Protein AF-A0A5Z1F3A5-F1 (afdb_monomer_lite)

Sequence (228 aa):
MDHHKLIPLWDERYNINHQKIDTQHQRLFEPAAQVENAVFKFVKRDELKEILTELFAYMKEHFHDEEEFMQEIQYPRLYEHKQIHKNIIHEMFQLIQNIKSTNDLKEKLYSIMSKWLSRHILSHDVMIIAWVNENLKKDKNKALELNDLPPKQTLTQEENFEFIYSCPCKIDHRLSFKEHESITNEGKVMRCKKCQELLFFIRSQEKLIRDKACFQNGIKSIAFIMAE

Organism: Campylobacter coli (NCBI:txid195)

Structure (mmCIF, N/CA/C/O backbone):
data_AF-A0A5Z1F3A5-F1
#
_entry.id   AF-A0A5Z1F3A5-F1
#
loop_
_atom_site.group_PDB
_atom_site.id
_atom_site.type_symbol
_atom_site.label_atom_id
_atom_site.label_alt_id
_atom_site.label_comp_id
_atom_site.label_asym_id
_atom_site.label_entity_id
_atom_site.label_seq_id
_atom_site.pdbx_PDB_ins_code
_atom_site.Cartn_x
_atom_site.Cartn_y
_atom_site.Cartn_z
_atom_site.occupancy
_atom_site.B_iso_or_equiv
_atom_site.auth_seq_id
_atom_site.auth_comp_id
_atom_site.auth_asym_id
_atom_site.auth_atom_id
_atom_site.pdbx_PDB_model_num
ATOM 1 N N . MET A 1 1 ? -10.369 24.761 16.740 1.00 34.78 1 MET A N 1
ATOM 2 C CA . MET A 1 1 ? -9.214 23.852 16.607 1.00 34.78 1 MET A CA 1
ATOM 3 C C . MET A 1 1 ? -9.271 23.330 15.195 1.00 34.78 1 MET A C 1
ATOM 5 O O . MET A 1 1 ? -10.316 22.832 14.807 1.00 34.78 1 MET A O 1
ATOM 9 N N . ASP A 1 2 ? -8.229 23.602 14.423 1.00 36.81 2 ASP A N 1
ATOM 10 C CA . ASP A 1 2 ? -8.198 23.379 12.982 1.00 36.81 2 ASP A CA 1
ATOM 11 C C . ASP A 1 2 ? -8.352 21.884 12.663 1.00 36.81 2 ASP A C 1
ATOM 13 O O . ASP A 1 2 ? -7.620 21.046 13.197 1.00 36.81 2 ASP A O 1
ATOM 17 N N . HIS A 1 3 ? -9.375 21.552 11.879 1.00 45.09 3 HIS A N 1
ATOM 18 C CA . HIS A 1 3 ? -9.840 20.188 11.650 1.00 45.09 3 HIS A CA 1
ATOM 19 C C . HIS A 1 3 ? -8.918 19.496 10.643 1.00 45.09 3 HIS A C 1
ATOM 21 O O . HIS A 1 3 ? -9.166 19.526 9.440 1.00 45.09 3 HIS A O 1
ATOM 27 N N . HIS A 1 4 ? -7.828 18.896 11.123 1.00 54.97 4 HIS A N 1
ATOM 28 C CA . HIS A 1 4 ? -6.951 18.104 10.265 1.00 54.97 4 HIS A CA 1
ATOM 29 C C . HIS A 1 4 ? -7.676 16.840 9.817 1.00 54.97 4 HIS A C 1
ATOM 31 O O . HIS A 1 4 ? -7.842 15.900 10.592 1.00 54.97 4 HIS A O 1
ATOM 37 N N . LYS A 1 5 ? -8.108 16.856 8.557 1.00 63.06 5 LYS A N 1
ATOM 38 C CA . LYS A 1 5 ? -8.706 15.707 7.901 1.00 63.06 5 LYS A CA 1
ATOM 39 C C . LYS A 1 5 ? -7.673 14.583 7.799 1.00 63.06 5 LYS A C 1
ATOM 41 O O . LYS A 1 5 ? -6.577 14.804 7.286 1.00 63.06 5 LYS A O 1
ATOM 46 N N . LEU A 1 6 ? -8.021 13.400 8.290 1.00 63.94 6 LEU A N 1
ATOM 47 C CA . LEU A 1 6 ? -7.168 12.208 8.358 1.00 63.94 6 LEU A CA 1
ATOM 48 C C . LEU A 1 6 ? -6.661 11.782 6.981 1.00 63.94 6 LEU A C 1
ATOM 50 O O . LEU A 1 6 ? -5.513 11.359 6.846 1.00 63.94 6 LEU A O 1
ATOM 54 N N . ILE A 1 7 ? -7.532 11.896 5.978 1.00 65.81 7 ILE A N 1
ATOM 55 C CA . ILE A 1 7 ? -7.259 11.543 4.589 1.00 65.81 7 ILE A CA 1
ATOM 56 C C . ILE A 1 7 ? -7.853 12.633 3.688 1.00 65.81 7 ILE A C 1
ATOM 58 O O . ILE A 1 7 ? -8.965 13.111 3.956 1.00 65.81 7 ILE A O 1
ATOM 62 N N . PRO A 1 8 ? -7.138 13.066 2.632 1.00 69.25 8 PRO A N 1
ATOM 63 C CA . PRO A 1 8 ? -7.711 13.965 1.639 1.00 69.25 8 PRO A CA 1
ATOM 64 C C . PRO A 1 8 ? -8.991 13.375 1.030 1.00 69.25 8 PRO A C 1
ATOM 66 O O . PRO A 1 8 ? -9.238 12.172 1.075 1.00 69.25 8 PRO A O 1
ATOM 69 N N . LEU A 1 9 ? -9.829 14.237 0.451 1.00 76.94 9 LEU A N 1
ATOM 70 C CA . LEU A 1 9 ? -10.886 13.739 -0.429 1.00 76.94 9 LEU A CA 1
ATOM 71 C C . LEU A 1 9 ? -10.256 12.963 -1.586 1.00 76.94 9 LEU A C 1
ATOM 73 O O . LEU A 1 9 ? -9.138 13.276 -1.998 1.00 76.94 9 LEU A O 1
ATOM 77 N N . TRP A 1 10 ? -10.994 11.980 -2.102 1.00 81.19 10 TRP A N 1
ATOM 78 C CA . TRP A 1 10 ? -10.607 11.313 -3.335 1.00 81.19 10 TRP A CA 1
ATOM 79 C C . TRP A 1 10 ? -10.365 12.345 -4.443 1.00 81.19 10 TRP A C 1
ATOM 81 O O . TRP A 1 10 ? -11.151 13.279 -4.612 1.00 81.19 10 TRP A O 1
ATOM 91 N N . ASP A 1 11 ? -9.276 12.163 -5.181 1.00 82.38 11 ASP A N 1
ATOM 92 C CA . ASP A 1 11 ? -8.850 13.017 -6.282 1.00 82.38 11 ASP A CA 1
ATOM 93 C C . ASP A 1 11 ? -8.447 12.112 -7.450 1.00 82.38 11 ASP A C 1
ATOM 95 O O . ASP A 1 11 ? -7.780 11.096 -7.258 1.00 82.38 11 ASP A O 1
ATOM 99 N N . GLU A 1 12 ? -8.842 12.472 -8.670 1.00 83.38 12 GLU A N 1
ATOM 100 C CA . GLU A 1 12 ? -8.574 11.673 -9.873 1.00 83.38 12 GLU A CA 1
ATOM 101 C C . GLU A 1 12 ? -7.077 11.457 -10.135 1.00 83.38 12 GLU A C 1
ATOM 103 O O . GLU A 1 12 ? -6.701 10.517 -10.833 1.00 83.38 12 GLU A O 1
ATOM 108 N N . ARG A 1 13 ? -6.198 12.277 -9.545 1.00 80.31 13 ARG A N 1
ATOM 109 C CA . ARG A 1 13 ? -4.738 12.091 -9.598 1.00 80.31 13 ARG A CA 1
ATOM 110 C C . ARG A 1 13 ? -4.258 10.805 -8.920 1.00 80.31 13 ARG A C 1
ATOM 112 O O . ARG A 1 13 ? -3.098 10.444 -9.105 1.00 80.31 13 ARG A O 1
ATOM 119 N N . TYR A 1 14 ? -5.108 10.145 -8.138 1.00 80.00 14 TYR A N 1
A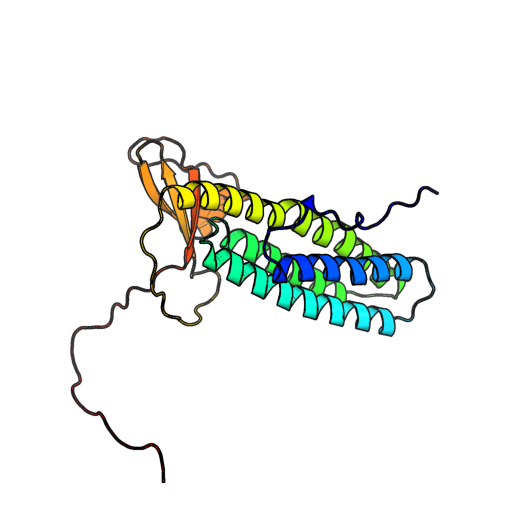TOM 120 C CA . TYR A 1 14 ? -4.816 8.862 -7.494 1.00 80.00 14 TYR A CA 1
ATOM 121 C C . TYR A 1 14 ? -5.246 7.663 -8.345 1.00 80.00 14 TYR A C 1
ATOM 123 O O . TYR A 1 14 ? -4.985 6.527 -7.958 1.00 80.00 14 TYR A O 1
ATOM 131 N N . ASN A 1 15 ? -5.886 7.901 -9.496 1.00 82.81 15 ASN A N 1
ATOM 132 C CA . ASN A 1 15 ? -6.236 6.830 -10.416 1.00 82.81 15 ASN A CA 1
ATOM 133 C C . ASN A 1 15 ? -4.969 6.186 -10.985 1.00 82.81 15 ASN A C 1
ATOM 135 O O . ASN A 1 15 ? -4.074 6.875 -11.489 1.00 82.81 15 ASN A O 1
ATOM 139 N N . ILE A 1 16 ? -4.944 4.857 -10.989 1.00 82.00 16 ILE A N 1
ATOM 140 C CA . ILE A 1 16 ? -3.928 4.065 -11.675 1.00 82.00 16 ILE A CA 1
ATOM 141 C C . ILE A 1 16 ? -4.366 3.598 -13.065 1.00 82.00 16 ILE A C 1
ATOM 143 O O . ILE A 1 16 ? -3.660 2.826 -13.714 1.00 82.00 16 ILE A O 1
ATOM 147 N N . ASN A 1 17 ? -5.497 4.125 -13.551 1.00 81.88 17 ASN A N 1
ATOM 148 C CA . ASN A 1 17 ? -6.123 3.783 -14.828 1.00 81.88 17 ASN A CA 1
ATOM 149 C C . ASN A 1 17 ? -6.488 2.295 -14.922 1.00 81.88 17 ASN A C 1
ATOM 151 O O . ASN A 1 17 ? -6.470 1.706 -16.004 1.00 81.88 17 ASN A O 1
ATOM 155 N N . HIS A 1 18 ? -6.853 1.705 -13.786 1.00 83.69 18 HIS A N 1
ATOM 156 C CA . HIS A 1 18 ? -7.375 0.352 -13.702 1.00 83.69 18 HIS A CA 1
ATOM 157 C C . HIS A 1 18 ? -8.683 0.394 -12.914 1.00 83.69 18 HIS A C 1
ATOM 159 O O . HIS A 1 18 ? -8.681 0.448 -11.686 1.00 83.69 18 HIS A O 1
ATOM 165 N N . GLN A 1 19 ? -9.815 0.364 -13.627 1.00 88.00 19 GLN A N 1
ATOM 166 C CA . GLN A 1 19 ? -11.143 0.667 -13.076 1.00 88.00 19 GLN A CA 1
ATOM 167 C C . GLN A 1 19 ? -11.465 -0.101 -11.784 1.00 88.00 19 GLN A C 1
ATOM 169 O O . GLN A 1 19 ? -12.028 0.475 -10.851 1.00 88.00 19 GLN A O 1
ATOM 174 N N . LYS A 1 20 ? -11.107 -1.391 -11.717 1.00 89.19 20 LYS A N 1
ATOM 175 C CA . LYS A 1 20 ? -11.325 -2.220 -10.524 1.00 89.19 20 LYS A CA 1
ATOM 176 C C . LYS A 1 20 ? -10.539 -1.684 -9.322 1.00 89.19 20 LYS A C 1
ATOM 178 O O . LYS A 1 20 ? -11.124 -1.497 -8.262 1.00 89.19 20 LYS A O 1
ATOM 183 N N . ILE A 1 21 ? -9.256 -1.376 -9.508 1.00 89.44 21 ILE A N 1
ATOM 184 C CA . ILE A 1 21 ? -8.376 -0.913 -8.424 1.00 89.44 21 ILE A CA 1
ATOM 185 C C . ILE A 1 21 ? -8.725 0.525 -8.027 1.00 89.44 21 ILE A C 1
ATOM 187 O O . ILE A 1 21 ? -8.805 0.830 -6.844 1.00 89.44 21 ILE A O 1
ATOM 191 N N . ASP A 1 22 ? -9.068 1.385 -8.986 1.00 88.19 22 ASP A N 1
ATOM 192 C CA . ASP A 1 22 ? -9.505 2.757 -8.701 1.00 88.19 22 ASP A CA 1
ATOM 193 C C . ASP A 1 22 ? -10.806 2.777 -7.881 1.00 88.19 22 ASP A C 1
ATOM 195 O O . ASP A 1 22 ? -10.944 3.544 -6.926 1.00 88.19 22 ASP A O 1
ATOM 199 N N . THR A 1 23 ? -11.742 1.873 -8.191 1.00 89.88 23 THR A N 1
ATOM 200 C CA . THR A 1 23 ? -12.951 1.666 -7.374 1.00 89.88 23 THR A CA 1
ATOM 201 C C . THR A 1 23 ? -12.583 1.162 -5.978 1.00 89.88 23 THR A C 1
ATOM 203 O O . THR A 1 23 ? -13.192 1.568 -4.984 1.00 89.88 23 THR A O 1
ATOM 206 N N . GLN A 1 24 ? -11.567 0.301 -5.879 1.00 90.62 24 GLN A N 1
ATOM 207 C CA . GLN A 1 24 ? -11.109 -0.206 -4.594 1.00 90.62 24 GLN A CA 1
ATOM 208 C C . GLN A 1 24 ? -10.487 0.871 -3.718 1.00 90.62 24 GLN A C 1
ATOM 210 O O . GLN A 1 24 ? -10.874 0.986 -2.553 1.00 90.62 24 GLN A O 1
ATOM 215 N N . HIS A 1 25 ? -9.613 1.699 -4.283 1.00 87.50 25 HIS A N 1
ATOM 216 C CA . HIS A 1 25 ? -9.040 2.854 -3.607 1.00 87.50 25 HIS A CA 1
ATOM 217 C C . HIS A 1 25 ? -10.130 3.807 -3.108 1.00 87.50 25 HIS A C 1
ATOM 219 O O . HIS A 1 25 ? -10.131 4.167 -1.933 1.00 87.50 25 HIS A O 1
ATOM 225 N N . GLN A 1 26 ? -11.108 4.161 -3.950 1.00 85.69 26 GLN A N 1
ATOM 226 C CA . GLN A 1 26 ? -12.230 5.020 -3.544 1.00 85.69 26 GLN A CA 1
ATOM 227 C C . GLN A 1 26 ? -12.981 4.444 -2.346 1.00 85.69 26 GLN A C 1
ATOM 229 O O . GLN A 1 26 ? -13.252 5.152 -1.374 1.00 85.69 26 GLN A O 1
ATOM 234 N N . ARG A 1 27 ? -13.274 3.142 -2.383 1.00 86.19 27 ARG A N 1
ATOM 235 C CA . ARG A 1 27 ? -13.949 2.471 -1.276 1.00 86.19 27 ARG A CA 1
ATOM 236 C C . ARG A 1 27 ? -13.067 2.375 -0.034 1.00 86.19 27 ARG A C 1
ATOM 238 O O . ARG A 1 27 ? -13.619 2.467 1.045 1.00 86.19 27 ARG A O 1
ATOM 245 N N . LEU A 1 28 ? -11.738 2.271 -0.125 1.00 83.44 28 LEU A N 1
ATOM 246 C CA . LEU A 1 28 ? -10.849 2.305 1.053 1.00 83.44 28 LEU A CA 1
ATOM 247 C C . LEU A 1 28 ? -10.884 3.655 1.792 1.00 83.44 28 LEU A C 1
ATOM 249 O O . LEU A 1 28 ? -10.682 3.699 3.009 1.00 83.44 28 LEU A O 1
ATOM 253 N N . PHE A 1 29 ? -11.176 4.753 1.090 1.00 78.12 29 PHE A N 1
ATOM 254 C CA . PHE A 1 29 ? -11.306 6.080 1.703 1.00 78.12 29 PHE A CA 1
ATOM 255 C C . PHE A 1 29 ? -12.587 6.210 2.546 1.00 78.12 29 PHE A C 1
ATOM 257 O O . PHE A 1 29 ? -12.628 7.026 3.470 1.00 78.12 29 PHE A O 1
ATOM 264 N N . GLU A 1 30 ? -13.620 5.404 2.287 1.00 77.06 30 GLU A N 1
ATOM 265 C CA . GLU A 1 30 ? -14.892 5.469 3.014 1.00 77.06 30 GLU A CA 1
ATOM 266 C C . GLU A 1 30 ? -14.788 4.932 4.460 1.00 77.06 30 GLU A C 1
ATOM 268 O O . GLU A 1 30 ? -15.072 5.703 5.384 1.00 77.06 30 GLU A O 1
ATOM 273 N N . PRO A 1 31 ? -14.290 3.706 4.730 1.00 69.75 31 PRO A N 1
ATOM 274 C CA . PRO A 1 31 ? -13.986 3.247 6.082 1.00 69.75 31 PRO A CA 1
ATOM 275 C C . PRO A 1 31 ? -12.999 4.167 6.800 1.00 69.75 31 PRO A C 1
ATOM 277 O O . PRO A 1 31 ? -13.113 4.371 8.005 1.00 69.75 31 PRO A O 1
ATOM 280 N N . ALA A 1 32 ? -12.057 4.783 6.082 1.00 72.75 32 ALA A N 1
ATOM 281 C CA . ALA A 1 32 ? -11.142 5.748 6.680 1.00 72.75 32 ALA A CA 1
ATOM 282 C C . ALA A 1 32 ? -11.856 6.995 7.220 1.00 72.75 32 ALA A C 1
ATOM 284 O O . ALA A 1 32 ? -11.561 7.459 8.324 1.00 72.75 32 ALA A O 1
ATOM 285 N N . ALA A 1 33 ? -12.827 7.513 6.467 1.00 75.31 33 ALA A N 1
ATOM 286 C CA . ALA A 1 33 ? -13.677 8.613 6.906 1.00 75.31 33 ALA A CA 1
ATOM 287 C C . ALA A 1 33 ? -14.615 8.189 8.051 1.00 75.31 33 ALA A C 1
ATOM 289 O O . ALA A 1 33 ? -14.905 8.974 8.957 1.00 75.31 33 ALA A O 1
ATOM 290 N N . GLN A 1 34 ? -15.087 6.941 8.063 1.00 74.62 34 GLN A N 1
ATOM 291 C CA . GLN A 1 34 ? -15.867 6.405 9.184 1.00 74.62 34 GLN A CA 1
ATOM 292 C C . GLN A 1 34 ? -15.022 6.312 10.458 1.00 74.62 34 GLN A C 1
ATOM 294 O O . GLN A 1 34 ? -15.470 6.746 11.520 1.00 74.62 34 GLN A O 1
ATOM 299 N N . VAL A 1 35 ? -13.781 5.833 10.344 1.00 73.69 35 VAL A N 1
ATOM 300 C CA . VAL A 1 35 ? -12.792 5.819 11.427 1.00 73.69 35 VAL A CA 1
ATOM 301 C C . VAL A 1 35 ? -12.564 7.221 11.976 1.00 73.69 35 VAL A C 1
ATOM 303 O O . VAL A 1 35 ? -12.639 7.415 13.188 1.00 73.69 35 VAL A O 1
ATOM 306 N N . GLU A 1 36 ? -12.335 8.203 11.104 1.00 72.81 36 GLU A N 1
ATOM 307 C CA . GLU A 1 36 ? -12.172 9.605 11.492 1.00 72.81 36 GLU A CA 1
ATOM 308 C C . GLU A 1 36 ? -13.348 10.080 12.353 1.00 72.81 36 GLU A C 1
ATOM 310 O O . GLU A 1 36 ? -13.157 10.584 13.458 1.00 72.81 36 GLU A O 1
ATOM 315 N N . ASN A 1 37 ? -14.577 9.825 11.906 1.00 74.88 37 ASN A N 1
ATOM 316 C CA . ASN A 1 37 ? -15.783 10.191 12.644 1.00 74.88 37 ASN A CA 1
ATOM 317 C C . ASN A 1 37 ? -15.947 9.418 13.967 1.00 74.88 37 ASN A C 1
ATOM 319 O O . ASN A 1 37 ? -16.447 9.973 14.952 1.00 74.88 37 ASN A O 1
ATOM 323 N N . ALA A 1 38 ? -15.538 8.149 14.001 1.00 72.06 38 ALA A N 1
ATOM 324 C CA . ALA A 1 38 ? -15.636 7.268 15.162 1.00 72.06 38 ALA A CA 1
ATOM 325 C C . ALA A 1 38 ? -14.628 7.628 16.268 1.00 72.06 38 ALA A C 1
ATOM 327 O O . ALA A 1 38 ? -14.915 7.446 17.457 1.00 72.06 38 ALA A O 1
ATOM 328 N N . VAL A 1 39 ? -13.469 8.194 15.911 1.00 68.44 39 VAL A N 1
ATOM 329 C CA . VAL A 1 39 ? -12.474 8.676 16.884 1.00 68.44 39 VAL A CA 1
ATOM 330 C C . VAL A 1 39 ? -13.095 9.739 17.801 1.00 68.44 39 VAL A C 1
ATOM 332 O O . VAL A 1 39 ? -12.938 9.652 19.023 1.00 68.44 39 VAL A O 1
ATOM 335 N N . PHE A 1 40 ? -13.899 10.656 17.252 1.00 68.44 40 PHE A N 1
ATOM 336 C CA . PHE A 1 40 ? -14.453 11.809 17.980 1.00 68.44 40 PHE A CA 1
ATOM 337 C C . PHE A 1 40 ? -15.810 11.575 18.663 1.00 68.44 40 PHE A C 1
ATOM 339 O O . PHE A 1 40 ? -16.279 12.442 19.400 1.00 68.44 40 PHE A O 1
ATOM 346 N N . LYS A 1 41 ? -16.453 10.421 18.455 1.00 74.62 41 LYS A N 1
ATOM 347 C CA . LYS A 1 41 ? -17.757 10.085 19.057 1.00 74.62 41 LYS A CA 1
ATOM 348 C C . LYS A 1 41 ? -17.621 9.021 20.137 1.00 74.62 41 LYS A C 1
ATOM 350 O O . LYS A 1 41 ? -16.628 8.302 20.189 1.00 74.62 41 LYS A O 1
ATOM 355 N N . PHE A 1 42 ? -18.611 8.881 21.014 1.00 74.44 42 PHE A N 1
ATOM 356 C CA . PHE A 1 42 ? -18.679 7.684 21.851 1.00 74.44 42 PHE A CA 1
ATOM 357 C C . PHE A 1 42 ? -19.022 6.487 20.957 1.00 74.44 42 PHE A C 1
ATOM 359 O O . PHE A 1 42 ? -20.057 6.499 20.299 1.00 74.44 42 PHE A O 1
ATOM 366 N N . VAL A 1 43 ? -18.144 5.485 20.917 1.00 76.25 43 VAL A N 1
ATOM 367 C CA . VAL A 1 43 ? -18.284 4.291 20.071 1.00 76.25 43 VAL A CA 1
ATOM 368 C C . VAL A 1 43 ? -17.988 3.075 20.933 1.00 76.25 43 VAL A C 1
ATOM 370 O O . VAL A 1 43 ? -17.058 3.100 21.749 1.00 76.25 43 VAL A O 1
ATOM 373 N N . LYS A 1 44 ? -18.793 2.019 20.796 1.00 79.50 44 LYS A N 1
ATOM 374 C CA . LYS A 1 44 ? -18.565 0.779 21.545 1.00 79.50 44 LYS A CA 1
ATOM 375 C C . LYS A 1 44 ? -17.317 0.078 21.012 1.00 79.50 44 LYS A C 1
ATOM 377 O O . LYS A 1 44 ? -16.980 0.167 19.836 1.00 79.50 44 LYS A O 1
ATOM 382 N N . ARG A 1 45 ? -16.624 -0.658 21.885 1.00 77.81 45 ARG A N 1
ATOM 383 C CA . ARG A 1 45 ? -15.411 -1.396 21.498 1.00 77.81 45 ARG A CA 1
ATOM 384 C C . ARG A 1 45 ? -15.679 -2.392 20.367 1.00 77.81 45 ARG A C 1
ATOM 386 O O . ARG A 1 45 ? -14.821 -2.551 19.509 1.00 77.81 45 ARG A O 1
ATOM 393 N N . ASP A 1 46 ? -16.828 -3.059 20.388 1.00 79.38 46 ASP A N 1
ATOM 394 C CA . ASP A 1 46 ? -17.147 -4.096 19.404 1.00 79.38 46 ASP A CA 1
ATOM 395 C C . ASP A 1 46 ? -17.483 -3.509 18.028 1.00 79.38 46 ASP A C 1
ATOM 397 O O . ASP A 1 46 ? -17.003 -4.025 17.029 1.00 79.38 46 ASP A O 1
ATOM 401 N N . GLU A 1 47 ? -18.137 -2.348 17.979 1.00 80.19 47 GLU A N 1
ATOM 402 C CA . GLU A 1 47 ? -18.372 -1.595 16.737 1.00 80.19 47 GLU A CA 1
ATOM 403 C C . GLU A 1 47 ? -17.049 -1.193 16.057 1.00 80.19 47 GLU A C 1
ATOM 405 O O . GLU A 1 47 ? -16.869 -1.375 14.857 1.00 80.19 47 GLU A O 1
ATOM 410 N N . LEU A 1 48 ? -16.052 -0.744 16.832 1.00 77.44 48 LEU A N 1
ATOM 411 C CA . LEU A 1 48 ? -14.714 -0.463 16.291 1.00 77.44 48 LEU A CA 1
ATOM 412 C C . LEU A 1 48 ? -14.001 -1.722 15.775 1.00 77.44 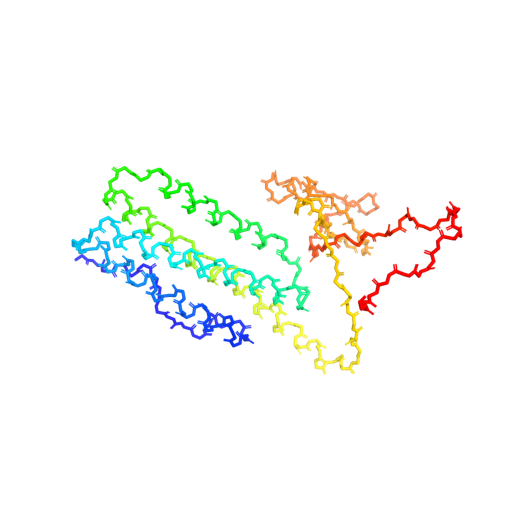48 LEU A C 1
ATOM 414 O O . LEU A 1 48 ? -13.241 -1.639 14.812 1.00 77.44 48 LEU A O 1
ATOM 418 N N . LYS A 1 49 ? -14.209 -2.882 16.411 1.00 77.44 49 LYS A N 1
ATOM 419 C CA . LYS A 1 49 ? -13.635 -4.153 15.941 1.00 77.44 49 LYS A CA 1
ATOM 420 C C . LYS A 1 49 ? -14.280 -4.623 14.640 1.00 77.44 49 LYS A C 1
ATOM 422 O O . LYS A 1 49 ? -13.574 -5.184 13.806 1.00 77.44 49 LYS A O 1
ATOM 427 N N . GLU A 1 50 ? -15.583 -4.420 14.473 1.00 80.75 50 GLU A N 1
ATOM 428 C CA . GLU A 1 50 ? -16.301 -4.755 13.238 1.00 80.75 50 GLU A CA 1
ATOM 429 C C . GLU A 1 50 ? -15.769 -3.925 12.067 1.00 80.75 50 GLU A C 1
ATOM 431 O O . GLU A 1 50 ? -15.306 -4.507 11.087 1.00 80.75 50 GLU A O 1
ATOM 436 N N . ILE A 1 51 ? -15.680 -2.598 12.232 1.00 79.38 51 ILE A N 1
ATOM 437 C CA . ILE A 1 51 ? -15.094 -1.684 11.232 1.00 79.38 51 ILE A CA 1
ATOM 438 C C . ILE A 1 51 ? -13.668 -2.117 10.857 1.00 79.38 51 ILE A C 1
ATOM 440 O O . ILE A 1 51 ? -13.297 -2.148 9.686 1.00 79.38 51 ILE A O 1
ATOM 444 N N . LEU A 1 52 ? -12.858 -2.493 11.851 1.00 76.69 52 LEU A N 1
ATOM 445 C CA . LEU A 1 52 ? -11.494 -2.984 11.637 1.00 76.69 52 LEU A CA 1
ATOM 446 C C . LEU A 1 52 ? -11.437 -4.296 10.860 1.00 76.69 52 LEU A C 1
ATOM 448 O O . LEU A 1 52 ? -10.558 -4.477 10.021 1.00 76.69 52 LEU A O 1
ATOM 452 N N . THR A 1 53 ? -12.338 -5.220 11.174 1.00 79.06 53 THR A N 1
ATOM 453 C CA . THR A 1 53 ? -12.389 -6.532 10.528 1.00 79.06 53 THR A CA 1
ATOM 454 C C . THR A 1 53 ? -12.782 -6.380 9.063 1.00 79.06 53 THR A C 1
ATOM 456 O O . THR A 1 53 ? -12.148 -6.988 8.201 1.00 79.06 53 THR A O 1
ATOM 459 N N . GLU A 1 54 ? -13.767 -5.526 8.778 1.00 82.19 54 GLU A N 1
ATOM 460 C CA . GLU A 1 54 ? -14.193 -5.208 7.415 1.00 82.19 54 GLU A CA 1
ATOM 461 C C . GLU A 1 54 ? -13.077 -4.517 6.624 1.00 82.19 54 GLU A C 1
ATOM 463 O O . GLU A 1 54 ? -12.716 -4.980 5.542 1.00 82.19 54 GLU A O 1
ATOM 468 N N . LEU A 1 55 ? -12.459 -3.476 7.194 1.00 81.38 55 LEU A N 1
ATOM 469 C CA . LEU A 1 55 ? -11.332 -2.781 6.572 1.00 81.38 55 LEU A CA 1
ATOM 470 C C . LEU A 1 55 ? -10.185 -3.748 6.252 1.00 81.38 55 LEU A C 1
ATOM 472 O O . LEU A 1 55 ? -9.623 -3.707 5.163 1.00 81.38 55 LEU A O 1
ATOM 476 N N . PHE A 1 56 ? -9.840 -4.636 7.183 1.00 81.62 56 PHE A N 1
ATOM 477 C CA . PHE A 1 56 ? -8.750 -5.588 7.001 1.00 81.62 56 PHE A CA 1
ATOM 478 C C . PHE A 1 56 ? -9.036 -6.622 5.912 1.00 81.62 56 PHE A C 1
ATOM 480 O O . PHE A 1 56 ? -8.151 -6.936 5.114 1.00 81.62 56 PHE A O 1
ATOM 487 N N . ALA A 1 57 ? -10.257 -7.160 5.881 1.00 85.06 57 ALA A N 1
ATOM 488 C CA . ALA A 1 57 ? -10.677 -8.070 4.823 1.00 85.06 57 ALA A CA 1
ATOM 489 C C . ALA A 1 57 ? -10.587 -7.380 3.457 1.00 85.06 57 ALA A C 1
ATOM 491 O O . ALA A 1 57 ? -10.027 -7.944 2.519 1.00 85.06 57 ALA A O 1
ATOM 492 N N . TYR A 1 58 ? -11.043 -6.129 3.389 1.00 87.62 58 TYR A N 1
ATOM 493 C CA . TYR A 1 58 ? -11.035 -5.348 2.163 1.00 87.62 58 TYR A CA 1
ATOM 494 C C . TYR A 1 58 ? -9.624 -4.975 1.689 1.00 87.62 58 TYR A C 1
ATOM 496 O O . TYR A 1 58 ? -9.316 -5.095 0.508 1.00 87.62 58 TYR A O 1
ATOM 504 N N . MET A 1 59 ? -8.727 -4.597 2.604 1.00 87.38 59 MET A N 1
ATOM 505 C CA . MET A 1 59 ? -7.324 -4.320 2.274 1.00 87.38 59 MET A CA 1
ATOM 506 C C . MET A 1 59 ? -6.604 -5.556 1.736 1.00 87.38 59 MET A C 1
ATOM 508 O O . MET A 1 59 ? -5.814 -5.440 0.809 1.00 87.38 59 MET A O 1
ATOM 512 N N . LYS A 1 60 ? -6.881 -6.746 2.282 1.00 88.75 60 LYS A N 1
ATOM 513 C CA . LYS A 1 60 ? -6.300 -7.992 1.760 1.00 88.75 60 LYS A CA 1
ATOM 514 C C . LYS A 1 60 ? -6.731 -8.286 0.329 1.00 88.75 60 LYS A C 1
ATOM 516 O O . LYS A 1 60 ? -5.899 -8.712 -0.462 1.00 88.75 60 LYS A O 1
ATOM 521 N N . GLU A 1 61 ? -8.011 -8.091 0.027 1.00 90.94 61 GLU A N 1
ATOM 522 C CA . GLU A 1 61 ? -8.543 -8.244 -1.330 1.00 90.94 61 GLU A CA 1
ATOM 523 C C . GLU A 1 61 ? -7.903 -7.227 -2.279 1.00 90.94 61 GLU A C 1
ATOM 525 O O . GLU A 1 61 ? -7.373 -7.604 -3.318 1.00 90.94 61 GLU A O 1
ATOM 530 N N . HIS A 1 62 ? -7.860 -5.958 -1.873 1.00 92.00 62 HIS A N 1
ATOM 531 C CA . HIS A 1 62 ? -7.232 -4.894 -2.647 1.00 92.00 62 HIS A CA 1
ATOM 532 C C . HIS A 1 62 ? -5.747 -5.169 -2.939 1.00 92.00 62 HIS A C 1
ATOM 534 O O . HIS A 1 62 ? -5.338 -5.106 -4.092 1.00 92.00 62 HIS A O 1
ATOM 540 N N . PHE A 1 63 ? -4.956 -5.535 -1.925 1.00 93.50 63 PHE A N 1
ATOM 541 C CA . PHE A 1 63 ? -3.540 -5.867 -2.103 1.00 93.50 63 PHE A CA 1
ATOM 542 C C . PHE A 1 63 ? -3.339 -7.051 -3.042 1.00 93.50 63 PHE A C 1
ATOM 544 O O . PHE A 1 63 ? -2.420 -7.040 -3.852 1.00 93.50 63 PHE A O 1
ATOM 551 N N . HIS A 1 64 ? -4.199 -8.065 -2.956 1.00 92.81 64 HIS A N 1
ATOM 552 C CA . HIS A 1 64 ? -4.144 -9.201 -3.866 1.00 92.81 64 HIS A CA 1
ATOM 553 C C . HIS A 1 64 ? -4.397 -8.774 -5.317 1.00 92.81 64 HIS A C 1
ATOM 555 O O . HIS A 1 64 ? -3.588 -9.089 -6.187 1.00 92.81 64 HIS A O 1
ATOM 561 N N . ASP A 1 65 ? -5.468 -8.020 -5.557 1.00 92.38 65 ASP A N 1
ATOM 562 C CA . ASP A 1 65 ? -5.835 -7.548 -6.893 1.00 92.38 65 ASP A CA 1
ATOM 563 C C . ASP A 1 65 ? -4.795 -6.586 -7.485 1.00 92.38 65 ASP A C 1
ATOM 565 O O . ASP A 1 65 ? -4.502 -6.631 -8.681 1.00 92.38 65 ASP A O 1
ATOM 569 N N . GLU A 1 66 ? -4.213 -5.720 -6.656 1.00 93.31 66 GLU A N 1
ATOM 570 C CA . GLU A 1 66 ? -3.137 -4.826 -7.073 1.00 93.31 66 GLU A CA 1
ATOM 571 C C . GLU A 1 66 ? -1.870 -5.612 -7.427 1.00 93.31 66 GLU A C 1
ATOM 573 O O . GLU A 1 66 ? -1.273 -5.382 -8.476 1.00 93.31 66 GLU A O 1
ATOM 578 N N . GLU A 1 67 ? -1.477 -6.586 -6.605 1.00 92.50 67 GLU A N 1
ATOM 579 C CA . GLU A 1 67 ? -0.322 -7.443 -6.874 1.00 92.50 67 GLU A CA 1
ATOM 580 C C . GLU A 1 67 ? -0.477 -8.254 -8.168 1.00 92.50 67 GLU A C 1
ATOM 582 O O . GLU A 1 67 ? 0.505 -8.413 -8.900 1.00 92.50 67 GLU A O 1
ATOM 587 N N . GLU A 1 68 ? -1.684 -8.753 -8.458 1.00 89.50 68 GLU A N 1
ATOM 588 C CA . GLU A 1 68 ? -2.001 -9.416 -9.728 1.00 89.50 68 GLU A CA 1
ATOM 589 C C . GLU A 1 68 ? -1.841 -8.450 -10.903 1.00 89.50 68 GLU A C 1
ATOM 591 O O . GLU A 1 68 ? -1.100 -8.741 -11.844 1.00 89.50 68 GLU A O 1
ATOM 596 N N . PHE A 1 69 ? -2.427 -7.255 -10.815 1.00 89.06 69 PHE A N 1
ATOM 597 C CA . PHE A 1 69 ? -2.288 -6.236 -11.856 1.00 89.06 69 PHE A CA 1
ATOM 598 C C . PHE A 1 69 ? -0.825 -5.828 -12.084 1.00 89.06 69 PHE A C 1
ATOM 600 O O . PHE A 1 69 ? -0.352 -5.746 -13.219 1.00 89.06 69 PHE A O 1
ATOM 607 N N . MET A 1 70 ? -0.063 -5.620 -11.011 1.00 86.81 70 MET A N 1
ATOM 608 C CA . MET A 1 70 ? 1.364 -5.305 -11.079 1.00 86.81 70 MET A CA 1
ATOM 609 C C . MET A 1 70 ? 2.169 -6.428 -11.743 1.00 86.81 70 MET A C 1
ATOM 611 O O . MET A 1 70 ? 3.138 -6.155 -12.456 1.00 86.81 70 MET A O 1
ATOM 615 N N . GLN A 1 71 ? 1.783 -7.686 -11.532 1.00 86.44 71 GLN A N 1
ATOM 616 C CA . GLN A 1 71 ? 2.388 -8.833 -12.199 1.00 86.44 71 GLN A CA 1
ATOM 617 C C . GLN A 1 71 ? 2.059 -8.859 -13.698 1.00 86.44 71 GLN A C 1
ATOM 619 O O . GLN A 1 71 ? 2.971 -9.049 -14.508 1.00 86.44 71 GLN A O 1
ATOM 624 N N . GLU A 1 72 ? 0.801 -8.617 -14.072 1.00 85.44 72 GLU A N 1
ATOM 625 C CA . GLU A 1 72 ? 0.344 -8.560 -15.469 1.00 85.44 72 GLU A CA 1
ATOM 626 C C . GLU A 1 72 ? 1.103 -7.504 -16.281 1.00 85.44 72 GLU A C 1
ATOM 628 O O . GLU A 1 72 ? 1.576 -7.778 -17.385 1.00 85.44 72 GLU A O 1
ATOM 633 N N . ILE A 1 73 ? 1.306 -6.315 -15.708 1.00 83.94 73 ILE A N 1
ATOM 634 C CA . ILE A 1 73 ? 2.035 -5.217 -16.364 1.00 83.94 73 ILE A CA 1
ATOM 635 C C . ILE A 1 73 ? 3.560 -5.316 -16.205 1.00 83.94 73 ILE A C 1
ATOM 637 O O . ILE A 1 73 ? 4.280 -4.371 -16.550 1.00 83.94 73 ILE A O 1
ATOM 641 N N . GLN A 1 74 ? 4.066 -6.424 -15.650 1.00 83.88 74 GLN A N 1
ATOM 642 C CA . GLN A 1 74 ? 5.488 -6.664 -15.385 1.00 83.88 74 GLN A CA 1
ATOM 643 C C . GLN A 1 74 ? 6.150 -5.520 -14.600 1.00 83.88 74 GLN A C 1
ATOM 645 O O . GLN A 1 74 ? 7.262 -5.082 -14.917 1.00 83.88 74 GLN A O 1
ATOM 650 N N . TYR A 1 75 ? 5.453 -5.009 -13.584 1.00 84.19 75 TYR A N 1
ATOM 651 C CA . TYR A 1 75 ? 5.926 -3.896 -12.779 1.00 84.19 75 TYR A CA 1
ATOM 652 C C . TYR A 1 75 ? 7.242 -4.258 -12.068 1.00 84.19 75 TYR A C 1
ATOM 654 O O . TYR A 1 75 ? 7.301 -5.228 -11.308 1.00 84.19 75 TYR A O 1
ATOM 662 N N . PRO A 1 76 ? 8.315 -3.471 -12.260 1.00 81.75 76 PRO A N 1
ATOM 663 C CA . PRO A 1 76 ? 9.658 -3.866 -11.855 1.00 81.75 76 PRO A CA 1
ATOM 664 C C . PRO A 1 76 ? 9.872 -3.919 -10.341 1.00 81.75 76 PRO A C 1
ATOM 666 O O . PRO A 1 76 ? 10.858 -4.504 -9.908 1.00 81.75 76 PRO A O 1
ATOM 669 N N . ARG A 1 77 ? 9.005 -3.305 -9.529 1.00 85.56 77 ARG A N 1
ATOM 670 C CA . ARG A 1 77 ? 9.160 -3.254 -8.062 1.00 85.56 77 ARG A CA 1
ATOM 671 C C . ARG A 1 77 ? 8.079 -4.045 -7.323 1.00 85.56 77 ARG A C 1
ATOM 673 O O . ARG A 1 77 ? 7.741 -3.716 -6.188 1.00 85.56 77 ARG A O 1
ATOM 680 N N . LEU A 1 78 ? 7.511 -5.063 -7.979 1.00 86.75 78 LEU A N 1
ATOM 681 C CA . LEU A 1 78 ? 6.437 -5.891 -7.425 1.00 86.75 78 LEU A CA 1
ATOM 682 C C . LEU A 1 78 ? 6.827 -6.504 -6.080 1.00 86.75 78 LEU A C 1
ATOM 684 O O . LEU A 1 78 ? 6.035 -6.482 -5.143 1.00 86.75 78 LEU A O 1
ATOM 688 N N . TYR A 1 79 ? 8.049 -7.026 -5.958 1.00 86.50 79 TYR A N 1
ATOM 689 C CA . TYR A 1 79 ? 8.489 -7.626 -4.702 1.00 86.50 79 TYR A CA 1
ATOM 690 C C . TYR A 1 79 ? 8.480 -6.618 -3.553 1.00 86.50 79 TYR A C 1
ATOM 692 O O . TYR A 1 79 ? 7.932 -6.896 -2.489 1.00 86.50 79 TYR A O 1
ATOM 700 N N . GLU A 1 80 ? 9.080 -5.449 -3.760 1.00 85.06 80 GLU A N 1
ATOM 701 C CA . GLU A 1 80 ? 9.163 -4.410 -2.738 1.00 85.06 80 GLU A CA 1
ATOM 702 C C . GLU A 1 80 ? 7.772 -3.937 -2.309 1.00 85.06 80 GLU A C 1
ATOM 704 O O . GLU A 1 80 ? 7.530 -3.739 -1.119 1.00 85.06 80 GLU A O 1
ATOM 709 N N . HIS A 1 81 ? 6.839 -3.843 -3.257 1.00 88.56 81 HIS A N 1
ATOM 710 C CA . HIS A 1 81 ? 5.444 -3.503 -2.984 1.00 88.56 81 HIS A CA 1
ATOM 711 C C . HIS A 1 81 ? 4.721 -4.597 -2.182 1.00 88.56 81 HIS A C 1
ATOM 713 O O . HIS A 1 81 ? 4.120 -4.300 -1.152 1.00 88.56 81 HIS A O 1
ATOM 719 N N . LYS A 1 82 ? 4.914 -5.882 -2.524 1.00 89.19 82 LYS A N 1
ATOM 720 C CA . LYS A 1 82 ? 4.427 -7.026 -1.721 1.00 89.19 82 LYS A CA 1
ATOM 721 C C . LYS A 1 82 ? 4.935 -6.987 -0.276 1.00 89.19 82 LYS A C 1
ATOM 723 O O . LYS A 1 82 ? 4.213 -7.352 0.651 1.00 89.19 82 LYS A O 1
ATOM 728 N N . GLN A 1 83 ? 6.180 -6.564 -0.046 1.00 86.75 83 GLN A N 1
ATOM 729 C CA . GLN A 1 83 ? 6.714 -6.437 1.318 1.00 86.75 83 GLN A CA 1
ATOM 730 C C . GLN A 1 83 ? 6.066 -5.282 2.084 1.00 86.75 83 GLN A C 1
ATOM 732 O O . GLN A 1 83 ? 5.794 -5.416 3.277 1.00 86.75 83 GLN A O 1
ATOM 737 N N . ILE A 1 84 ? 5.760 -4.178 1.401 1.00 87.94 84 ILE A N 1
ATOM 738 C CA . ILE A 1 84 ? 4.990 -3.076 1.980 1.00 87.94 84 ILE A CA 1
ATOM 739 C C . ILE A 1 84 ? 3.615 -3.584 2.434 1.00 87.94 84 ILE A C 1
ATOM 741 O O . ILE A 1 84 ? 3.274 -3.402 3.602 1.00 87.94 84 ILE A O 1
ATOM 745 N N . HIS A 1 85 ? 2.885 -4.317 1.586 1.00 91.12 85 HIS A N 1
ATOM 746 C CA . HIS A 1 85 ? 1.594 -4.923 1.948 1.00 91.12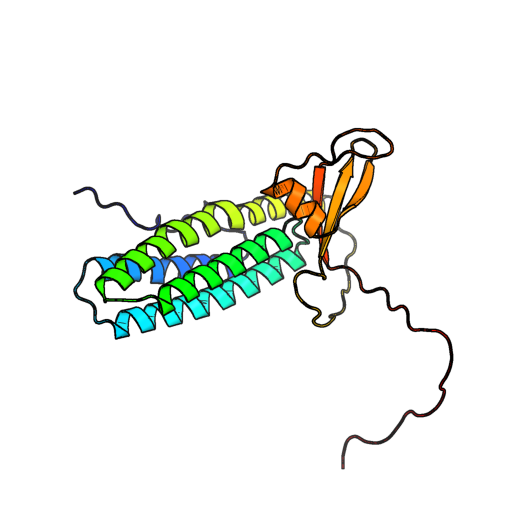 85 HIS A CA 1
ATOM 747 C C . HIS A 1 85 ? 1.687 -5.835 3.171 1.00 91.12 85 HIS A C 1
ATOM 749 O O . HIS A 1 85 ? 0.905 -5.711 4.117 1.00 91.12 85 HIS A O 1
ATOM 755 N N . LYS A 1 86 ? 2.673 -6.736 3.206 1.00 88.38 86 LYS A N 1
ATOM 756 C CA . LYS A 1 86 ? 2.869 -7.630 4.358 1.00 88.38 86 LYS A CA 1
ATOM 757 C C . LYS A 1 86 ? 3.147 -6.862 5.643 1.00 88.38 86 LYS A C 1
ATOM 759 O O . LYS A 1 86 ? 2.596 -7.223 6.683 1.00 88.38 86 LYS A O 1
ATOM 764 N N . ASN A 1 87 ? 3.955 -5.806 5.575 1.00 85.50 87 ASN A N 1
ATOM 765 C CA . ASN A 1 87 ? 4.255 -4.965 6.730 1.00 85.50 87 ASN A CA 1
ATOM 766 C C . ASN A 1 87 ? 3.004 -4.235 7.231 1.00 85.50 87 ASN A C 1
ATOM 768 O O . ASN A 1 87 ? 2.766 -4.233 8.437 1.00 85.50 87 ASN A O 1
ATOM 772 N N . ILE A 1 88 ? 2.157 -3.721 6.330 1.00 85.75 88 ILE A N 1
ATOM 773 C CA . ILE A 1 88 ? 0.853 -3.132 6.684 1.00 85.75 88 ILE A CA 1
ATOM 774 C C . ILE A 1 88 ? 0.015 -4.133 7.478 1.00 85.75 88 ILE A C 1
ATOM 776 O O . ILE A 1 88 ? -0.421 -3.856 8.597 1.00 85.75 88 ILE A O 1
ATOM 780 N N . ILE A 1 89 ? -0.178 -5.324 6.912 1.00 85.88 89 ILE A N 1
ATOM 781 C CA . ILE A 1 89 ? -0.982 -6.393 7.512 1.00 85.88 89 ILE A CA 1
ATOM 782 C C . ILE A 1 89 ? -0.409 -6.814 8.871 1.00 85.88 89 ILE A C 1
ATOM 784 O O . ILE A 1 89 ? -1.166 -7.006 9.827 1.00 85.88 89 ILE A O 1
ATOM 788 N N . HIS A 1 90 ? 0.916 -6.928 8.979 1.00 85.19 90 HIS A N 1
ATOM 789 C CA . HIS A 1 90 ? 1.591 -7.276 10.224 1.00 85.19 90 HIS A CA 1
ATOM 790 C C . HIS A 1 90 ? 1.394 -6.203 11.300 1.00 85.19 90 HIS A C 1
ATOM 792 O O . HIS A 1 90 ? 0.984 -6.525 12.416 1.00 85.19 90 HIS A O 1
ATOM 798 N N . GLU A 1 91 ? 1.640 -4.931 10.981 1.00 79.81 91 GLU A N 1
ATOM 799 C CA . GLU A 1 91 ? 1.463 -3.823 11.921 1.00 79.81 91 GLU A CA 1
ATOM 800 C C . GLU A 1 91 ? 0.013 -3.721 12.401 1.00 79.81 91 GLU A C 1
ATOM 802 O O . GLU A 1 91 ? -0.232 -3.603 13.603 1.00 79.81 91 GLU A O 1
ATOM 807 N N . MET A 1 92 ? -0.962 -3.865 11.500 1.00 78.38 92 MET A N 1
ATOM 808 C CA . MET A 1 92 ? -2.382 -3.894 11.866 1.00 78.38 92 MET A CA 1
ATOM 809 C C . MET A 1 92 ? -2.704 -5.047 12.824 1.00 78.38 92 MET A C 1
ATOM 811 O O . MET A 1 92 ? -3.388 -4.845 13.831 1.00 78.38 92 MET A O 1
ATOM 815 N N . PHE A 1 93 ? -2.176 -6.246 12.566 1.00 82.00 93 PHE A N 1
ATOM 816 C CA . PHE A 1 93 ? -2.374 -7.403 13.439 1.00 82.00 93 PHE A CA 1
ATOM 817 C C . PHE A 1 93 ? -1.766 -7.194 14.836 1.00 82.00 93 PHE A C 1
ATOM 819 O O . PHE A 1 93 ? -2.409 -7.494 15.847 1.00 82.00 93 PHE A O 1
ATOM 826 N N . GLN A 1 94 ? -0.558 -6.629 14.917 1.00 80.44 94 GLN A N 1
ATOM 827 C CA . GLN A 1 94 ? 0.074 -6.270 16.194 1.00 80.44 94 GLN A CA 1
ATOM 828 C C . GLN A 1 94 ? -0.750 -5.233 16.963 1.00 80.44 94 GLN A C 1
ATOM 830 O O . GLN A 1 94 ? -0.866 -5.303 18.191 1.00 80.44 94 GLN A O 1
ATOM 835 N N . LEU A 1 95 ? -1.352 -4.277 16.258 1.00 73.88 95 LEU A N 1
ATOM 836 C CA . LEU A 1 95 ? -2.171 -3.237 16.872 1.00 73.88 95 LEU A CA 1
ATOM 837 C C . LEU A 1 95 ? -3.458 -3.809 17.467 1.00 73.88 95 LEU A C 1
ATOM 839 O O . LEU A 1 95 ? -3.785 -3.452 18.601 1.00 73.88 95 LEU A O 1
ATOM 843 N N . ILE A 1 96 ? -4.125 -4.736 16.768 1.00 72.94 96 ILE A N 1
ATOM 844 C CA . ILE A 1 96 ? -5.343 -5.410 17.247 1.00 72.94 96 ILE A CA 1
ATOM 845 C C . ILE A 1 96 ? -5.066 -6.279 18.483 1.00 72.94 96 ILE A C 1
ATOM 847 O O . ILE A 1 96 ? -5.854 -6.280 19.431 1.00 72.94 96 ILE A O 1
ATOM 851 N N . GLN A 1 97 ? -3.939 -6.990 18.517 1.00 77.81 97 GLN A N 1
ATOM 852 C CA . GLN A 1 97 ? -3.596 -7.848 19.658 1.00 77.81 97 GLN A CA 1
ATOM 853 C C . GLN A 1 97 ? -3.277 -7.062 20.935 1.00 77.81 97 GLN A C 1
ATOM 855 O O . GLN A 1 97 ? -3.561 -7.523 22.038 1.00 77.81 97 GLN A O 1
ATOM 860 N N . ASN A 1 98 ? -2.724 -5.855 20.802 1.00 73.56 98 ASN A N 1
ATOM 861 C CA . ASN A 1 98 ? -2.248 -5.057 21.931 1.00 73.56 98 ASN A CA 1
ATOM 862 C C . ASN A 1 98 ? -3.266 -4.011 22.426 1.00 73.56 98 ASN A C 1
ATOM 864 O O . ASN A 1 98 ? -2.863 -3.021 23.042 1.00 73.56 98 ASN A O 1
ATOM 868 N N . ILE A 1 99 ? -4.565 -4.176 22.143 1.00 75.81 99 ILE A N 1
ATOM 869 C CA . ILE A 1 99 ? -5.605 -3.201 22.520 1.00 75.81 99 ILE A CA 1
ATOM 870 C C . ILE A 1 99 ? -5.892 -3.252 24.023 1.00 75.81 99 ILE A C 1
ATOM 872 O O . ILE A 1 99 ? -6.513 -4.199 24.523 1.00 75.81 99 ILE A O 1
ATOM 876 N N . LYS A 1 100 ? -5.551 -2.170 24.728 1.00 79.50 100 LYS A N 1
ATOM 877 C CA . LYS A 1 100 ? -5.764 -2.038 26.180 1.00 79.50 100 LYS A CA 1
ATOM 878 C C . LYS A 1 100 ? -7.095 -1.382 26.543 1.00 79.50 100 LYS A C 1
ATOM 880 O O . LYS A 1 100 ? -7.663 -1.682 27.588 1.00 79.50 100 LYS A O 1
ATOM 885 N N . SER A 1 101 ? -7.616 -0.506 25.687 1.00 83.06 101 SER A N 1
ATOM 886 C CA . SER A 1 101 ? -8.874 0.216 25.911 1.00 83.06 101 SER A CA 1
ATOM 887 C C . SER A 1 101 ? -9.501 0.670 24.589 1.00 83.06 101 SER A C 1
ATOM 889 O O . SER A 1 101 ? -8.875 0.597 23.534 1.00 83.06 101 SER A O 1
ATOM 891 N N . THR A 1 102 ? -10.740 1.164 24.636 1.00 80.88 102 THR A N 1
ATOM 892 C CA . THR A 1 102 ? -11.407 1.765 23.467 1.00 80.88 102 THR A CA 1
ATOM 893 C C . THR A 1 102 ? -10.671 3.010 22.960 1.00 80.88 102 THR A C 1
ATOM 895 O O . THR A 1 102 ? -10.610 3.228 21.755 1.00 80.88 102 THR A O 1
ATOM 898 N N . ASN A 1 103 ? -10.073 3.809 23.851 1.00 81.25 103 ASN A N 1
ATOM 899 C CA . ASN A 1 103 ? -9.300 4.989 23.448 1.00 81.25 103 ASN A CA 1
ATOM 900 C C . ASN A 1 103 ? -7.964 4.597 22.800 1.00 81.25 103 ASN A C 1
ATOM 902 O O . ASN A 1 103 ? -7.627 5.137 21.754 1.00 81.25 103 ASN A O 1
ATOM 906 N N . ASP A 1 104 ? -7.269 3.595 23.351 1.00 81.56 104 ASP A N 1
ATOM 907 C CA . ASP A 1 104 ? -6.055 3.026 22.741 1.00 81.56 104 ASP A CA 1
ATOM 908 C C . ASP A 1 104 ? -6.346 2.472 21.333 1.00 81.56 104 ASP A C 1
ATOM 910 O O . ASP A 1 104 ? -5.574 2.679 20.401 1.00 81.56 104 ASP A O 1
ATOM 914 N N . LEU A 1 105 ? -7.508 1.835 21.144 1.00 79.56 105 LEU A N 1
ATOM 915 C CA . LEU A 1 105 ? -7.952 1.365 19.832 1.00 79.56 105 LEU A CA 1
ATOM 916 C C . LEU A 1 105 ? -8.145 2.510 18.832 1.00 79.56 105 LEU A C 1
ATOM 918 O O . LEU A 1 105 ? -7.680 2.417 17.700 1.00 79.56 105 LEU A O 1
ATOM 922 N N . LYS A 1 106 ? -8.803 3.594 19.251 1.00 79.25 106 LYS A N 1
ATOM 923 C CA . LYS A 1 106 ? -9.041 4.770 18.405 1.00 79.25 106 LYS A CA 1
ATOM 924 C C . LYS A 1 106 ? -7.748 5.451 17.974 1.00 79.25 106 LYS A C 1
ATOM 926 O O . LYS A 1 106 ? -7.598 5.759 16.798 1.00 79.25 106 LYS A O 1
ATOM 931 N N . GLU A 1 107 ? -6.814 5.664 18.899 1.00 78.88 107 GLU A N 1
ATOM 932 C CA . GLU A 1 107 ? -5.521 6.297 18.602 1.00 78.88 107 GLU A CA 1
ATOM 933 C C . GLU A 1 107 ? -4.689 5.460 17.625 1.00 78.88 107 GLU A C 1
ATOM 935 O O . GLU A 1 107 ? -4.136 5.975 16.650 1.00 78.88 107 GLU A O 1
ATOM 940 N N . LYS A 1 108 ? -4.641 4.144 17.841 1.00 77.31 108 LYS A N 1
ATOM 941 C CA . LYS A 1 108 ? -3.942 3.213 16.948 1.00 77.31 108 LYS A CA 1
ATOM 942 C C . LYS A 1 108 ? -4.570 3.172 15.561 1.00 77.31 108 LYS A C 1
ATOM 944 O O . LYS A 1 108 ? -3.853 3.200 14.564 1.00 77.31 108 LYS A O 1
ATOM 949 N N . LEU A 1 109 ? -5.896 3.156 15.501 1.00 76.25 109 LEU A N 1
ATOM 950 C CA . LEU A 1 109 ? -6.650 3.150 14.255 1.00 76.25 109 LEU A CA 1
ATOM 951 C C . LEU A 1 109 ? -6.458 4.452 13.469 1.00 76.25 109 LEU A C 1
ATOM 953 O O . LEU A 1 109 ? -6.186 4.412 12.271 1.00 76.25 109 LEU A O 1
ATOM 957 N N . TYR A 1 110 ? -6.467 5.593 14.160 1.00 77.44 110 TYR A N 1
ATOM 958 C CA . TYR A 1 110 ? -6.071 6.879 13.589 1.00 77.44 110 TYR A CA 1
ATOM 959 C C . TYR A 1 110 ? -4.656 6.805 12.995 1.00 77.44 110 TYR A C 1
ATOM 961 O O . TYR A 1 110 ? -4.431 7.232 11.862 1.00 77.44 110 TYR A O 1
ATOM 969 N N . SER A 1 111 ? -3.688 6.239 13.726 1.00 76.88 111 SER A N 1
ATOM 970 C CA . SER A 1 111 ? -2.307 6.121 13.240 1.00 76.88 111 SER A CA 1
ATOM 971 C C . SER A 1 111 ? -2.190 5.224 12.006 1.00 76.88 111 SER A C 1
ATOM 973 O O . SER A 1 111 ? -1.392 5.547 11.130 1.00 76.88 111 SER A O 1
ATOM 975 N N . ILE A 1 112 ? -2.946 4.124 11.917 1.00 75.06 112 ILE A N 1
ATOM 976 C CA . ILE A 1 112 ? -2.957 3.266 10.720 1.00 75.06 112 ILE A CA 1
ATOM 977 C C . ILE A 1 112 ? -3.515 4.056 9.538 1.00 75.06 112 ILE A C 1
ATOM 979 O O . ILE A 1 112 ? -2.839 4.194 8.527 1.00 75.06 112 ILE A O 1
ATOM 983 N N . MET A 1 113 ? -4.711 4.631 9.667 1.00 75.12 113 MET A N 1
ATOM 984 C CA . MET A 1 113 ? -5.368 5.293 8.536 1.00 75.12 113 MET A CA 1
ATOM 985 C C . MET A 1 113 ? -4.599 6.523 8.047 1.00 75.12 113 MET A C 1
ATOM 987 O O . MET A 1 113 ? -4.418 6.694 6.843 1.00 75.12 113 MET A O 1
ATOM 991 N N . SER A 1 114 ? -4.085 7.344 8.970 1.00 72.62 114 SER A N 1
ATOM 992 C CA . SER A 1 114 ? -3.307 8.538 8.612 1.00 72.62 114 SER A CA 1
ATOM 993 C C . SER A 1 114 ? -1.957 8.200 7.995 1.00 72.62 114 SER A C 1
ATOM 995 O O . SER A 1 114 ? -1.553 8.873 7.053 1.00 72.62 114 SER A O 1
ATOM 997 N N . LYS A 1 115 ? -1.230 7.201 8.514 1.00 71.88 115 LYS A N 1
ATOM 998 C CA . LYS A 1 115 ? 0.131 6.908 8.042 1.00 71.88 115 LYS A CA 1
ATOM 999 C C . LYS A 1 115 ? 0.155 5.929 6.890 1.00 71.88 115 LYS A C 1
ATOM 1001 O O . LYS A 1 115 ? 0.918 6.155 5.962 1.00 71.88 115 LYS A O 1
ATOM 1006 N N . TRP A 1 116 ? -0.617 4.850 6.964 1.00 77.44 116 TRP A N 1
ATOM 1007 C CA . TRP A 1 116 ? -0.539 3.772 5.990 1.00 77.44 116 TRP A CA 1
ATOM 1008 C C . TRP A 1 116 ? -1.343 4.073 4.749 1.00 77.44 116 TRP A C 1
ATOM 1010 O O . TRP A 1 116 ? -0.744 4.177 3.687 1.00 77.44 116 TRP A O 1
ATOM 1020 N N . LEU A 1 117 ? -2.659 4.260 4.875 1.00 72.44 117 LEU A N 1
ATOM 1021 C CA . LEU A 1 117 ? -3.515 4.385 3.697 1.00 72.44 117 LEU A CA 1
ATOM 1022 C C . LEU A 1 117 ? -3.105 5.591 2.842 1.00 72.44 117 LEU A C 1
ATOM 1024 O O . LEU A 1 117 ? -2.951 5.469 1.631 1.00 72.44 117 LEU A O 1
ATOM 1028 N N . SER A 1 118 ? -2.837 6.732 3.487 1.00 70.31 118 SER A N 1
ATOM 1029 C CA . SER A 1 118 ? -2.383 7.924 2.770 1.00 70.31 118 SER A CA 1
ATOM 1030 C C . SER A 1 118 ? -0.993 7.737 2.149 1.00 70.31 118 SER A C 1
ATOM 1032 O O . SER A 1 118 ? -0.805 8.052 0.982 1.00 70.31 118 SER A O 1
ATOM 1034 N N . ARG A 1 119 ? 0.003 7.197 2.865 1.00 76.88 119 ARG A N 1
ATOM 1035 C CA . ARG A 1 119 ? 1.358 7.056 2.307 1.00 76.88 119 ARG A CA 1
ATOM 1036 C C . ARG A 1 119 ? 1.412 5.999 1.213 1.00 76.88 119 ARG A C 1
ATOM 1038 O O . ARG A 1 119 ? 2.107 6.213 0.228 1.00 76.88 119 ARG A O 1
ATOM 1045 N N . HIS A 1 120 ? 0.722 4.883 1.400 1.00 83.88 120 HIS A N 1
ATOM 1046 C CA . HIS A 1 120 ? 0.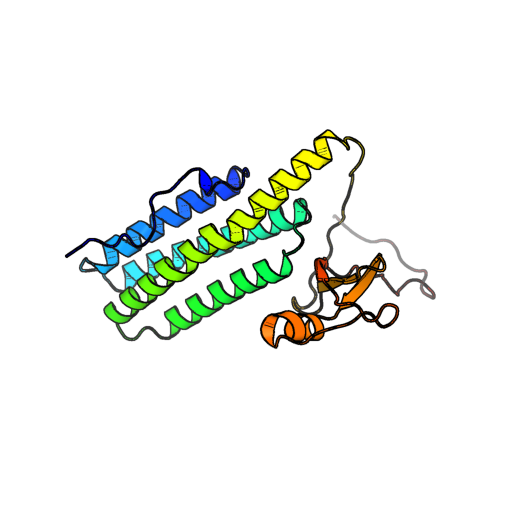705 3.770 0.465 1.00 83.88 120 HIS A CA 1
ATOM 1047 C C . HIS A 1 120 ? 0.089 4.192 -0.869 1.00 83.88 120 HIS A C 1
ATOM 1049 O O . HIS A 1 120 ? 0.829 4.320 -1.840 1.00 83.88 120 HIS A O 1
ATOM 1055 N N . ILE A 1 121 ? -1.180 4.610 -0.864 1.00 78.31 121 ILE A N 1
ATOM 1056 C CA . ILE A 1 121 ? -1.877 5.014 -2.091 1.00 78.31 121 ILE A CA 1
ATOM 1057 C C . ILE A 1 121 ? -1.180 6.202 -2.755 1.00 78.31 121 ILE A C 1
ATOM 1059 O O . ILE A 1 121 ? -0.890 6.184 -3.949 1.00 78.31 121 ILE A O 1
ATOM 1063 N N . LEU A 1 122 ? -0.830 7.235 -1.982 1.00 75.00 122 LEU A N 1
ATOM 1064 C CA . LEU A 1 122 ? -0.309 8.479 -2.557 1.00 75.00 122 LEU A CA 1
ATOM 1065 C C . LEU A 1 122 ? 1.163 8.408 -2.981 1.00 75.00 122 LEU A C 1
ATOM 1067 O O . LEU A 1 122 ? 1.606 9.274 -3.734 1.00 75.00 122 LEU A O 1
ATOM 1071 N N . SER A 1 123 ? 1.937 7.440 -2.479 1.00 76.75 123 SER A N 1
ATOM 1072 C CA . SER A 1 123 ? 3.391 7.373 -2.736 1.00 76.75 123 SER A CA 1
ATOM 1073 C C . SER A 1 123 ? 3.837 6.094 -3.431 1.00 76.75 123 SER A C 1
ATOM 1075 O O . SER A 1 123 ? 4.834 6.134 -4.147 1.00 76.75 123 SER A O 1
ATOM 1077 N N . HIS A 1 124 ? 3.152 4.972 -3.213 1.00 84.12 124 HIS A N 1
ATOM 1078 C CA . HIS A 1 124 ? 3.513 3.672 -3.772 1.00 84.12 124 HIS A CA 1
ATOM 1079 C C . HIS A 1 124 ? 2.644 3.319 -4.977 1.00 84.12 124 HIS A C 1
ATOM 1081 O O . HIS A 1 124 ? 3.192 3.124 -6.062 1.00 84.12 124 HIS A O 1
ATOM 1087 N N . ASP A 1 125 ? 1.325 3.374 -4.840 1.00 85.50 125 ASP A N 1
ATOM 1088 C CA . ASP A 1 125 ? 0.395 2.919 -5.883 1.00 85.50 125 ASP A CA 1
ATOM 1089 C C . ASP A 1 125 ? 0.422 3.895 -7.073 1.00 85.50 125 ASP A C 1
ATOM 1091 O O . ASP A 1 125 ? 0.434 3.504 -8.239 1.00 85.50 125 ASP A O 1
ATOM 1095 N N . VAL A 1 126 ? 0.631 5.192 -6.808 1.00 82.06 126 VAL A N 1
ATOM 1096 C CA . VAL A 1 126 ? 0.880 6.202 -7.856 1.00 82.06 126 VAL A CA 1
ATOM 1097 C C . VAL A 1 126 ? 2.170 5.926 -8.666 1.00 82.06 126 VAL A C 1
ATOM 1099 O O . VAL A 1 126 ? 2.311 6.378 -9.804 1.00 82.06 126 VAL A O 1
ATOM 1102 N N . MET A 1 127 ? 3.137 5.151 -8.165 1.00 84.44 127 MET A N 1
ATOM 1103 C CA . MET A 1 127 ? 4.281 4.753 -9.006 1.00 84.44 127 MET A CA 1
ATOM 1104 C C . MET A 1 127 ? 3.885 3.724 -10.074 1.00 84.44 127 MET A C 1
ATOM 1106 O O . MET A 1 127 ? 4.561 3.624 -11.102 1.00 84.44 127 MET A O 1
ATOM 1110 N N . ILE A 1 128 ? 2.794 2.984 -9.866 1.00 85.81 128 ILE A N 1
ATOM 1111 C CA . ILE A 1 128 ? 2.258 2.027 -10.838 1.00 85.81 128 ILE A CA 1
ATOM 1112 C C . ILE A 1 128 ? 1.740 2.786 -12.062 1.00 85.81 128 ILE A C 1
ATOM 1114 O O . ILE A 1 128 ? 2.071 2.417 -13.188 1.00 85.81 128 ILE A O 1
ATOM 1118 N N . ILE A 1 129 ? 1.039 3.912 -11.877 1.00 83.69 129 ILE A N 1
ATOM 1119 C CA . ILE A 1 129 ? 0.549 4.714 -13.012 1.00 83.69 129 ILE A CA 1
ATOM 1120 C C . ILE A 1 129 ? 1.680 5.324 -13.840 1.00 83.69 129 ILE A C 1
ATOM 1122 O O . ILE A 1 129 ? 1.587 5.389 -15.068 1.00 83.69 129 ILE A O 1
ATOM 1126 N N . ALA A 1 130 ? 2.778 5.737 -13.203 1.00 83.12 130 ALA A N 1
ATOM 1127 C CA . ALA A 1 130 ? 3.958 6.202 -13.929 1.00 83.12 130 ALA A CA 1
ATOM 1128 C C . ALA A 1 130 ? 4.497 5.097 -14.856 1.00 83.12 130 ALA A C 1
ATOM 1130 O O . ALA A 1 130 ? 4.735 5.345 -16.040 1.00 83.12 130 ALA A O 1
ATOM 1131 N N . TRP A 1 131 ? 4.583 3.862 -14.351 1.00 84.56 131 TRP A N 1
ATOM 1132 C CA . TRP A 1 131 ? 4.991 2.695 -15.132 1.00 84.56 131 TRP A CA 1
ATOM 1133 C C . TRP A 1 131 ? 4.016 2.366 -16.268 1.00 84.56 131 TRP A C 1
ATOM 1135 O O . TRP A 1 131 ? 4.447 2.176 -17.408 1.00 84.56 131 TRP A O 1
ATOM 1145 N N . VAL A 1 132 ? 2.710 2.344 -15.995 1.00 81.94 132 VAL A N 1
ATOM 1146 C CA . VAL A 1 132 ? 1.672 2.101 -17.010 1.00 81.94 132 VAL A CA 1
ATOM 1147 C C . VAL A 1 132 ? 1.773 3.141 -18.126 1.00 81.94 132 VAL A C 1
ATOM 1149 O O . VAL A 1 132 ? 1.862 2.787 -19.299 1.00 81.94 132 VAL A O 1
ATOM 1152 N N . ASN A 1 133 ? 1.864 4.428 -17.790 1.00 78.56 133 ASN A N 1
ATOM 1153 C CA . ASN A 1 133 ? 1.960 5.504 -18.778 1.00 78.56 133 ASN A CA 1
ATOM 1154 C C . ASN A 1 133 ? 3.239 5.435 -19.626 1.00 78.56 133 ASN A C 1
ATOM 1156 O O . ASN A 1 133 ? 3.213 5.766 -20.816 1.00 78.56 133 ASN A O 1
ATOM 1160 N N . GLU A 1 134 ? 4.364 5.030 -19.039 1.00 77.56 134 GLU A N 1
ATOM 1161 C CA . GLU A 1 134 ? 5.614 4.831 -19.773 1.00 77.56 134 GLU A CA 1
ATOM 1162 C C . GLU A 1 134 ? 5.549 3.640 -20.732 1.00 77.56 134 GLU A C 1
ATOM 1164 O O . GLU A 1 134 ? 6.082 3.733 -21.841 1.00 77.56 134 GLU A O 1
ATOM 1169 N N . ASN A 1 135 ? 4.891 2.545 -20.345 1.00 72.00 135 ASN A N 1
ATOM 1170 C CA . ASN A 1 135 ? 4.774 1.355 -21.190 1.00 72.00 135 ASN A CA 1
ATOM 1171 C C . ASN A 1 135 ? 3.675 1.490 -22.251 1.00 72.00 135 ASN A C 1
ATOM 1173 O O . ASN A 1 135 ? 3.932 1.160 -23.402 1.00 72.00 135 ASN A O 1
ATOM 1177 N N . LEU A 1 136 ? 2.555 2.163 -21.966 1.00 63.53 136 LEU A N 1
ATOM 1178 C CA . LEU A 1 136 ? 1.548 2.517 -22.981 1.00 63.53 136 LEU A CA 1
ATOM 1179 C C . LEU A 1 136 ? 2.120 3.413 -24.097 1.00 63.53 136 LEU A C 1
ATOM 1181 O O . LEU A 1 136 ? 1.717 3.316 -25.259 1.00 63.53 136 LEU A O 1
ATOM 1185 N N . LYS A 1 137 ? 3.083 4.291 -23.780 1.00 56.31 137 LYS A N 1
ATOM 1186 C CA . LYS A 1 137 ? 3.811 5.088 -24.788 1.00 56.31 137 LYS A CA 1
ATOM 1187 C C . LYS A 1 137 ? 4.766 4.239 -25.632 1.00 56.31 137 LYS A C 1
ATOM 1189 O O . LYS A 1 137 ? 5.016 4.591 -26.784 1.00 56.31 137 LYS A O 1
ATOM 1194 N N . LYS A 1 138 ? 5.298 3.145 -25.079 1.00 52.75 138 LYS A N 1
ATOM 1195 C CA . LYS A 1 138 ? 6.172 2.193 -25.784 1.00 52.75 138 LYS A CA 1
ATOM 1196 C C . LYS A 1 138 ? 5.364 1.220 -26.649 1.00 52.75 138 LYS A C 1
ATOM 1198 O O . LYS A 1 138 ? 5.783 0.949 -27.771 1.00 52.75 138 LYS A O 1
ATOM 1203 N N . ASP A 1 139 ? 4.185 0.799 -26.197 1.00 49.25 139 ASP A N 1
ATOM 1204 C CA . ASP A 1 139 ? 3.304 -0.135 -26.913 1.00 49.25 139 ASP A CA 1
ATOM 1205 C C . ASP A 1 139 ? 2.628 0.486 -28.138 1.00 49.25 139 ASP A C 1
ATOM 1207 O O . ASP A 1 139 ? 2.446 -0.195 -29.147 1.00 49.25 139 ASP A O 1
ATOM 1211 N N . LYS A 1 140 ? 2.395 1.809 -28.154 1.00 45.97 140 LYS A N 1
ATOM 1212 C CA . LYS A 1 140 ? 2.025 2.522 -29.397 1.00 45.97 140 LYS A CA 1
ATOM 1213 C C . LYS A 1 140 ? 3.076 2.391 -30.513 1.00 45.97 140 LYS A C 1
ATOM 1215 O O . LYS A 1 140 ? 2.735 2.583 -31.675 1.00 45.97 140 LYS A O 1
ATOM 1220 N N . ASN A 1 141 ? 4.317 2.024 -30.178 1.00 47.34 141 ASN A N 1
ATOM 1221 C CA . ASN A 1 141 ? 5.399 1.749 -31.128 1.00 47.34 141 ASN A CA 1
ATOM 1222 C C . ASN A 1 141 ? 5.720 0.249 -31.271 1.00 47.34 141 ASN A C 1
ATOM 1224 O O . ASN A 1 141 ? 6.691 -0.100 -31.945 1.00 47.34 141 ASN A O 1
ATOM 1228 N N . LYS A 1 142 ? 4.959 -0.648 -30.631 1.00 39.66 142 LYS A N 1
ATOM 1229 C CA . LYS A 1 142 ? 5.292 -2.075 -30.563 1.00 39.66 142 LYS A CA 1
ATOM 1230 C C . LYS A 1 142 ? 4.050 -2.962 -30.459 1.00 39.66 142 LYS A C 1
ATOM 1232 O O . LYS A 1 142 ? 3.982 -3.867 -29.640 1.00 39.66 142 LYS A O 1
ATOM 1237 N N . ALA A 1 143 ? 3.073 -2.734 -31.330 1.00 37.28 143 ALA A N 1
ATOM 1238 C CA . ALA A 1 143 ? 2.043 -3.730 -31.583 1.00 37.28 143 ALA A CA 1
ATOM 1239 C C . ALA A 1 143 ? 2.664 -4.892 -32.378 1.00 37.28 143 ALA A C 1
ATOM 1241 O O . ALA A 1 143 ? 2.682 -4.840 -33.602 1.00 37.28 143 ALA A O 1
ATOM 1242 N N . LEU A 1 144 ? 3.231 -5.887 -31.691 1.00 38.19 144 LEU A N 1
ATOM 1243 C CA . LEU A 1 144 ? 3.191 -7.298 -32.090 1.00 38.19 144 LEU A CA 1
ATOM 1244 C C . LEU A 1 144 ? 3.704 -8.186 -30.935 1.00 38.19 144 LEU A C 1
ATOM 1246 O O . LEU A 1 144 ? 4.848 -8.057 -30.506 1.00 38.19 144 LEU A O 1
ATOM 1250 N N . GLU A 1 145 ? 2.827 -9.112 -30.535 1.00 40.88 145 GLU A N 1
ATOM 1251 C CA . GLU A 1 145 ? 3.067 -10.381 -29.826 1.00 40.88 145 GLU A CA 1
ATOM 1252 C C . GLU A 1 145 ? 3.272 -10.377 -28.300 1.00 40.88 145 GLU A C 1
ATOM 1254 O O . GLU A 1 145 ? 4.365 -10.140 -27.793 1.00 40.88 145 GLU A O 1
ATOM 1259 N N . LEU A 1 146 ? 2.234 -10.829 -27.583 1.00 32.53 146 LEU A N 1
ATOM 1260 C CA . LEU A 1 146 ? 2.374 -11.665 -26.386 1.00 32.53 146 LEU A CA 1
ATOM 1261 C C . LEU A 1 146 ? 1.163 -12.608 -26.263 1.00 32.53 146 LEU A C 1
ATOM 1263 O O . LEU A 1 146 ? 0.041 -12.147 -26.084 1.00 32.53 146 LEU A O 1
ATOM 1267 N N . ASN A 1 147 ? 1.422 -13.917 -26.351 1.00 35.94 147 ASN A N 1
ATOM 1268 C CA . ASN A 1 147 ? 0.532 -14.991 -25.908 1.00 35.94 147 ASN A CA 1
ATOM 1269 C C . ASN A 1 147 ? 1.269 -15.847 -24.861 1.00 35.94 147 ASN A C 1
ATOM 1271 O O . ASN A 1 147 ? 2.454 -16.142 -25.019 1.00 35.94 147 ASN A O 1
ATOM 1275 N N . ASP A 1 148 ? 0.493 -16.252 -23.854 1.00 33.06 148 ASP A N 1
ATOM 1276 C CA . ASP A 1 148 ? 0.645 -17.384 -22.931 1.00 33.06 148 ASP A CA 1
ATOM 1277 C C . ASP A 1 148 ? 1.747 -17.347 -21.849 1.00 33.06 148 ASP A C 1
ATOM 1279 O O . ASP A 1 148 ? 2.930 -17.573 -22.105 1.00 33.06 148 ASP A O 1
ATOM 1283 N N . LEU A 1 149 ? 1.322 -17.220 -20.580 1.00 32.94 149 LEU A N 1
ATOM 1284 C CA . LEU A 1 149 ? 2.079 -17.711 -19.420 1.00 32.94 149 LEU A CA 1
ATOM 1285 C C . LEU A 1 149 ? 1.271 -18.763 -18.631 1.00 32.94 149 LEU A C 1
ATOM 1287 O O . LEU A 1 149 ? 0.100 -18.532 -18.333 1.00 32.94 149 LEU A O 1
ATOM 1291 N N . PRO A 1 150 ? 1.884 -19.906 -18.257 1.00 32.59 150 PRO A N 1
ATOM 1292 C CA . PRO A 1 150 ? 1.248 -20.942 -17.446 1.00 32.59 150 PRO A CA 1
ATOM 1293 C C . PRO A 1 150 ? 1.396 -20.677 -15.931 1.00 32.59 150 PRO A C 1
ATOM 1295 O O . PRO A 1 150 ? 2.328 -19.985 -15.515 1.00 32.59 150 PRO A O 1
ATOM 1298 N N . PRO A 1 151 ? 0.540 -21.278 -15.080 1.00 38.78 151 PRO A N 1
ATOM 1299 C CA . PRO A 1 151 ? 0.545 -21.051 -13.635 1.00 38.78 151 PRO A CA 1
ATOM 1300 C C . PRO A 1 151 ? 1.512 -22.009 -12.925 1.00 38.78 151 PRO A C 1
ATOM 1302 O O . PRO A 1 151 ? 1.513 -23.204 -13.235 1.00 38.78 151 PRO A O 1
ATOM 1305 N N . LYS A 1 152 ? 2.289 -21.554 -11.928 1.00 39.78 152 LYS A N 1
ATOM 1306 C CA . LYS A 1 152 ? 2.992 -22.482 -11.017 1.00 39.78 152 LYS A CA 1
ATOM 1307 C C . LYS A 1 152 ? 3.069 -22.032 -9.551 1.00 39.78 152 LYS A C 1
ATOM 1309 O O . LYS A 1 152 ? 3.149 -20.859 -9.220 1.00 39.78 152 LYS A O 1
ATOM 1314 N N . GLN A 1 153 ? 3.009 -23.085 -8.734 1.00 37.59 153 GLN A N 1
ATOM 1315 C CA . GLN A 1 153 ? 2.753 -23.244 -7.302 1.00 37.59 153 GLN A CA 1
ATOM 1316 C C . GLN A 1 153 ? 3.824 -22.727 -6.320 1.00 37.59 153 GLN A C 1
ATOM 1318 O O . GLN A 1 153 ? 4.955 -22.399 -6.666 1.00 37.59 153 GLN A O 1
ATOM 1323 N N . THR A 1 154 ? 3.408 -22.744 -5.053 1.00 34.59 154 THR A N 1
ATOM 1324 C CA . THR A 1 154 ? 3.938 -22.120 -3.839 1.00 34.59 154 THR A CA 1
ATOM 1325 C C . THR A 1 154 ? 5.222 -22.756 -3.279 1.00 34.59 154 THR A C 1
ATOM 1327 O O . THR A 1 154 ? 5.205 -23.844 -2.708 1.00 34.59 154 THR A O 1
ATOM 1330 N N . LEU A 1 155 ? 6.321 -22.005 -3.352 1.00 38.56 155 LEU A N 1
ATOM 1331 C CA . LEU A 1 155 ? 7.488 -22.084 -2.458 1.00 38.56 155 LEU A CA 1
ATOM 1332 C C . LEU A 1 155 ? 7.459 -20.872 -1.502 1.00 38.56 155 LEU A C 1
ATOM 1334 O O . LEU A 1 155 ? 6.756 -19.896 -1.772 1.00 38.56 155 LEU A O 1
ATOM 1338 N N . THR A 1 156 ? 8.179 -20.915 -0.381 1.00 43.69 156 THR A N 1
ATOM 1339 C CA . THR A 1 156 ? 8.191 -19.839 0.629 1.00 43.69 156 THR A CA 1
ATOM 1340 C C . THR A 1 156 ? 8.592 -18.485 0.014 1.00 43.69 156 THR A C 1
ATOM 1342 O O . THR A 1 156 ? 9.565 -18.375 -0.728 1.00 43.69 156 THR A O 1
ATOM 1345 N N . GLN A 1 157 ? 7.803 -17.440 0.302 1.00 52.28 157 GLN A N 1
ATOM 1346 C CA . GLN A 1 157 ? 7.740 -16.171 -0.453 1.00 52.28 157 GLN A CA 1
ATOM 1347 C C . GLN A 1 157 ? 9.068 -15.398 -0.602 1.00 52.28 157 GLN A C 1
ATOM 1349 O O . GLN A 1 157 ? 9.174 -14.543 -1.478 1.00 52.28 157 GLN A O 1
ATOM 1354 N N . GLU A 1 158 ? 10.060 -15.661 0.246 1.00 51.22 158 GLU A N 1
ATOM 1355 C CA . GLU A 1 158 ? 11.342 -14.941 0.290 1.00 51.22 158 GLU A CA 1
ATOM 1356 C C . GLU A 1 158 ? 12.386 -15.525 -0.677 1.00 51.22 158 GLU A C 1
ATOM 1358 O O . GLU A 1 158 ? 13.253 -14.808 -1.176 1.00 51.22 158 GLU A O 1
ATOM 1363 N N . GLU A 1 159 ? 12.292 -16.818 -1.003 1.00 56.41 159 GLU A N 1
ATOM 1364 C CA . GLU A 1 159 ? 13.275 -17.495 -1.859 1.00 56.41 159 GLU A CA 1
ATOM 1365 C C . GLU A 1 159 ? 12.913 -17.446 -3.345 1.00 56.41 159 GLU A C 1
ATOM 1367 O O . GLU A 1 159 ? 13.766 -17.728 -4.195 1.00 56.41 159 GLU A O 1
ATOM 1372 N N . ASN A 1 160 ? 11.687 -17.034 -3.668 1.00 71.19 160 ASN A N 1
ATOM 1373 C CA . ASN A 1 160 ? 11.153 -17.080 -5.025 1.00 71.19 160 ASN A CA 1
ATOM 1374 C C . ASN A 1 160 ? 11.529 -15.886 -5.883 1.00 71.19 160 ASN A C 1
ATOM 1376 O O . ASN A 1 160 ? 11.269 -15.949 -7.071 1.00 71.19 160 ASN A O 1
ATOM 1380 N N . PHE A 1 161 ? 12.141 -14.829 -5.351 1.00 74.19 161 PHE A N 1
ATOM 1381 C CA . PHE A 1 161 ? 12.486 -13.652 -6.149 1.00 74.19 161 PHE A CA 1
ATOM 1382 C C . PHE A 1 161 ? 13.987 -13.565 -6.427 1.00 74.19 161 PHE A C 1
ATOM 1384 O O . PHE A 1 161 ? 14.831 -13.884 -5.585 1.00 74.19 161 PHE A O 1
ATOM 1391 N N . GLU A 1 162 ? 14.326 -13.139 -7.639 1.00 84.25 162 GLU A N 1
ATOM 1392 C CA . GLU A 1 162 ? 15.655 -12.661 -8.003 1.00 84.25 162 GLU A CA 1
ATOM 1393 C C . GLU A 1 162 ? 15.605 -11.164 -8.310 1.00 84.25 162 GLU A C 1
ATOM 1395 O O . GLU A 1 162 ? 14.643 -10.656 -8.891 1.00 84.25 162 GLU A O 1
ATOM 1400 N N . PHE A 1 163 ? 16.664 -10.458 -7.916 1.00 86.81 163 PHE A N 1
ATOM 1401 C CA . PHE A 1 163 ? 16.772 -9.013 -8.074 1.00 86.81 163 PHE A CA 1
ATOM 1402 C C . PHE A 1 163 ? 17.773 -8.718 -9.175 1.00 86.81 163 PHE A C 1
ATOM 1404 O O . PHE A 1 163 ? 18.958 -9.036 -9.056 1.00 86.81 163 PHE A O 1
ATOM 1411 N N . ILE A 1 164 ? 17.297 -8.133 -10.264 1.00 87.94 164 ILE A N 1
ATOM 1412 C CA . ILE A 1 164 ? 18.115 -7.820 -11.425 1.00 87.94 164 ILE A CA 1
ATOM 1413 C C . ILE A 1 164 ? 18.603 -6.385 -11.298 1.00 87.94 164 ILE A C 1
ATOM 1415 O O . ILE A 1 164 ? 17.818 -5.438 -11.250 1.00 87.94 164 ILE A O 1
ATOM 1419 N N . TYR A 1 165 ? 19.919 -6.238 -11.275 1.00 90.12 165 TYR A N 1
ATOM 1420 C CA . TYR A 1 165 ? 20.613 -4.964 -11.374 1.00 90.12 165 TYR A CA 1
ATOM 1421 C C . TYR A 1 165 ? 21.404 -4.922 -12.675 1.00 90.12 165 TYR A C 1
ATOM 1423 O O . TYR A 1 16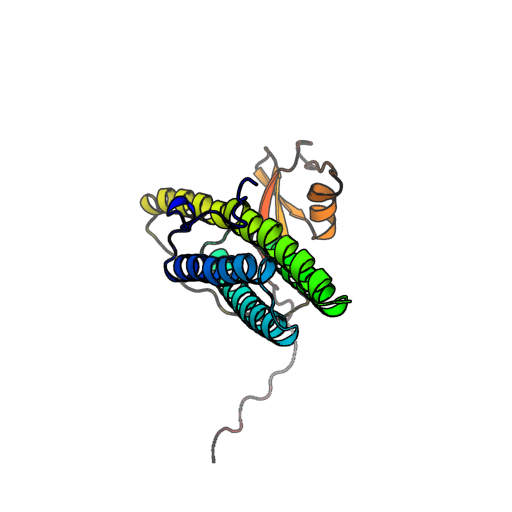5 ? 21.829 -5.960 -13.169 1.00 90.12 165 TYR A O 1
ATOM 1431 N N . SER A 1 166 ? 21.665 -3.735 -13.207 1.00 88.75 166 SER A N 1
ATOM 1432 C CA . SER A 1 166 ? 22.527 -3.561 -14.373 1.00 88.75 166 SER A CA 1
ATOM 1433 C C . SER A 1 166 ? 23.679 -2.606 -14.073 1.00 88.75 166 SER A C 1
ATOM 1435 O O . SER A 1 166 ? 23.654 -1.851 -13.103 1.00 88.75 166 SER A O 1
ATOM 1437 N N . CYS A 1 167 ? 24.725 -2.681 -14.890 1.00 87.56 167 CYS A N 1
ATOM 1438 C CA . CYS A 1 167 ? 25.869 -1.768 -14.889 1.00 87.56 167 CYS A CA 1
ATOM 1439 C C . CYS A 1 167 ? 25.847 -0.901 -16.161 1.00 87.56 167 CYS A C 1
ATOM 1441 O O . CYS A 1 167 ? 25.266 -1.305 -17.172 1.00 87.56 167 CYS A O 1
ATOM 1443 N N . PRO A 1 168 ? 26.603 0.212 -16.212 1.00 87.44 168 PRO A N 1
ATOM 1444 C CA . PRO A 1 168 ? 26.875 0.940 -17.461 1.00 87.44 168 PRO A CA 1
ATOM 1445 C C . PRO A 1 168 ? 27.445 0.058 -18.587 1.00 87.44 168 PRO A C 1
ATOM 1447 O O . PRO A 1 168 ? 27.294 0.355 -19.769 1.00 87.44 168 PRO A O 1
ATOM 1450 N N . CYS A 1 169 ? 28.057 -1.071 -18.224 1.00 86.81 169 CYS A N 1
ATOM 1451 C CA . CYS A 1 169 ? 28.547 -2.090 -19.141 1.00 86.81 169 CYS A CA 1
ATOM 1452 C C . CYS A 1 169 ? 27.469 -3.017 -19.741 1.00 86.81 169 CYS A C 1
ATOM 1454 O O . CYS A 1 169 ? 27.825 -3.945 -20.467 1.00 86.81 169 CYS A O 1
ATOM 1456 N N . LYS A 1 170 ? 26.180 -2.768 -19.456 1.00 86.25 170 LYS A N 1
ATOM 1457 C CA . LYS A 1 170 ? 25.001 -3.519 -19.934 1.00 86.25 170 LYS A CA 1
ATOM 1458 C C . LYS A 1 170 ? 25.004 -5.010 -19.572 1.00 86.25 170 LYS A C 1
ATOM 1460 O O . LYS A 1 170 ? 24.503 -5.837 -20.327 1.00 86.25 170 LYS A O 1
ATOM 1465 N N . ILE A 1 171 ? 25.611 -5.356 -18.440 1.00 87.06 171 ILE A N 1
ATOM 1466 C CA . ILE A 1 171 ? 25.581 -6.706 -17.875 1.00 87.06 171 ILE A CA 1
ATOM 1467 C C . ILE A 1 171 ? 24.535 -6.731 -16.773 1.00 87.06 171 ILE A C 1
ATOM 1469 O O . ILE A 1 171 ? 24.576 -5.900 -15.866 1.00 87.06 171 ILE A O 1
ATOM 1473 N N . ASP A 1 172 ? 23.652 -7.721 -16.842 1.00 88.88 172 ASP A N 1
ATOM 1474 C CA . ASP A 1 172 ? 22.679 -7.986 -15.795 1.00 88.88 172 ASP A CA 1
ATOM 1475 C C . ASP A 1 172 ? 23.311 -8.822 -14.678 1.00 88.88 172 ASP A C 1
ATOM 1477 O O . ASP A 1 172 ? 23.958 -9.850 -14.897 1.00 88.88 172 ASP A O 1
ATOM 1481 N N . HIS A 1 173 ? 23.094 -8.368 -13.455 1.00 88.75 173 HIS A N 1
ATOM 1482 C CA . HIS A 1 173 ? 23.545 -8.958 -12.212 1.00 88.75 173 HIS A CA 1
ATOM 1483 C C . HIS A 1 173 ? 22.318 -9.453 -11.453 1.00 88.75 173 HIS A C 1
ATOM 1485 O O . HIS A 1 173 ? 21.460 -8.660 -11.077 1.00 88.75 173 HIS A O 1
ATOM 1491 N N . ARG A 1 174 ? 22.235 -10.767 -11.236 1.00 90.94 174 ARG A N 1
ATOM 1492 C CA . ARG A 1 174 ? 21.176 -11.394 -10.436 1.00 90.94 174 ARG A CA 1
ATOM 1493 C C . ARG A 1 174 ? 21.649 -11.476 -8.995 1.00 90.94 174 ARG A C 1
ATOM 1495 O O . ARG A 1 174 ? 22.619 -12.179 -8.717 1.00 90.94 174 ARG A O 1
ATOM 1502 N N . LEU A 1 175 ? 20.987 -10.744 -8.116 1.00 88.38 175 LEU A N 1
ATOM 1503 C CA . LEU A 1 175 ? 21.260 -10.732 -6.688 1.00 88.38 175 LEU A CA 1
ATOM 1504 C C . LEU A 1 175 ? 20.194 -11.533 -5.943 1.00 88.38 175 LEU A C 1
ATOM 1506 O O . LEU A 1 175 ? 19.021 -11.574 -6.329 1.00 88.38 175 LEU A O 1
ATOM 1510 N N . SER A 1 176 ? 20.631 -12.194 -4.878 1.00 86.06 176 SER A N 1
ATOM 1511 C CA . SER A 1 176 ? 19.752 -12.812 -3.890 1.00 86.06 176 SER A CA 1
ATOM 1512 C C . SER A 1 176 ? 19.030 -11.750 -3.059 1.00 86.06 176 SER A C 1
ATOM 1514 O O . SER A 1 176 ? 19.450 -10.593 -3.009 1.00 86.06 176 SER A O 1
ATOM 1516 N N . PHE A 1 177 ? 17.971 -12.157 -2.355 1.00 80.94 177 PHE A N 1
ATOM 1517 C CA . PHE A 1 177 ? 17.240 -11.276 -1.445 1.00 80.94 177 PHE A CA 1
ATOM 1518 C C . PHE A 1 177 ? 18.159 -10.589 -0.428 1.00 80.94 177 PHE A C 1
ATOM 1520 O O . PHE A 1 177 ? 18.141 -9.368 -0.311 1.00 80.94 177 PHE A O 1
ATOM 1527 N N . LYS A 1 178 ? 19.047 -11.353 0.220 1.00 84.25 178 LYS A N 1
ATOM 1528 C CA . LYS A 1 178 ? 19.993 -10.816 1.206 1.00 84.25 178 LYS A CA 1
ATOM 1529 C C . LYS A 1 178 ? 20.920 -9.750 0.619 1.00 84.25 178 LYS A C 1
ATOM 1531 O O . LYS A 1 178 ? 21.257 -8.776 1.279 1.00 84.25 178 LYS A O 1
ATOM 1536 N N . GLU A 1 179 ? 21.359 -9.930 -0.623 1.00 85.69 179 GLU A N 1
ATOM 1537 C CA . GLU A 1 179 ? 22.228 -8.950 -1.273 1.00 85.69 179 GLU A CA 1
ATOM 1538 C C . GLU A 1 179 ? 21.471 -7.683 -1.678 1.00 85.69 179 GLU A C 1
ATOM 1540 O O . GLU A 1 179 ? 22.023 -6.593 -1.545 1.00 85.69 179 GLU A O 1
ATOM 1545 N N . HIS A 1 180 ? 20.228 -7.815 -2.149 1.00 85.31 180 HIS A N 1
ATOM 1546 C CA . HIS A 1 180 ? 19.353 -6.677 -2.429 1.00 85.31 180 HIS A CA 1
ATOM 1547 C C . HIS A 1 180 ? 19.067 -5.872 -1.156 1.00 85.31 180 HIS A C 1
ATOM 1549 O O . HIS A 1 180 ? 19.263 -4.658 -1.156 1.00 85.31 180 HIS A O 1
ATOM 1555 N N . GLU A 1 181 ? 18.711 -6.547 -0.060 1.00 80.62 181 GLU A N 1
ATOM 1556 C CA . GLU A 1 181 ? 18.429 -5.916 1.232 1.00 80.62 181 GLU A CA 1
ATOM 1557 C C . GLU A 1 181 ? 19.632 -5.127 1.765 1.00 80.62 181 GLU A C 1
ATOM 1559 O O . GLU A 1 181 ? 19.488 -3.975 2.177 1.00 80.62 181 GLU A O 1
ATOM 1564 N N . SER A 1 182 ? 20.842 -5.687 1.675 1.00 82.25 182 SER A N 1
ATOM 1565 C CA . SER A 1 182 ? 22.050 -4.945 2.041 1.00 82.25 182 SER A CA 1
ATOM 1566 C C . SER A 1 182 ? 22.221 -3.660 1.221 1.00 82.25 182 SER A C 1
ATOM 1568 O O . SER A 1 182 ? 22.717 -2.665 1.743 1.00 82.25 182 SER A O 1
ATOM 1570 N N . ILE A 1 183 ? 21.829 -3.636 -0.057 1.00 81.94 183 ILE A N 1
ATOM 1571 C CA . ILE A 1 183 ? 21.928 -2.423 -0.885 1.00 81.94 183 ILE A CA 1
ATOM 1572 C C . ILE A 1 183 ? 20.870 -1.398 -0.469 1.00 81.94 183 ILE A C 1
ATOM 1574 O O . ILE A 1 183 ? 21.193 -0.221 -0.307 1.00 81.94 183 ILE A O 1
ATOM 1578 N N . THR A 1 184 ? 19.615 -1.823 -0.318 1.00 75.00 184 THR A N 1
ATOM 1579 C CA . THR A 1 184 ? 18.480 -0.911 -0.112 1.00 75.00 184 THR A CA 1
ATOM 1580 C C . THR A 1 184 ? 18.359 -0.417 1.323 1.00 75.00 184 THR A C 1
ATOM 1582 O O . THR A 1 184 ? 18.029 0.748 1.530 1.00 75.00 184 THR A O 1
ATOM 1585 N N . ASN A 1 185 ? 18.636 -1.280 2.302 1.00 72.69 185 ASN A N 1
ATOM 1586 C CA . ASN A 1 185 ? 18.385 -1.005 3.717 1.00 72.69 185 ASN A CA 1
ATOM 1587 C C . ASN A 1 185 ? 19.677 -0.651 4.457 1.00 72.69 185 ASN A C 1
ATOM 1589 O O . ASN A 1 185 ? 19.687 0.264 5.277 1.00 72.69 185 ASN A O 1
ATOM 1593 N N . GLU A 1 186 ? 20.777 -1.344 4.153 1.00 74.44 186 GLU A N 1
ATOM 1594 C CA . GLU A 1 186 ? 22.076 -1.120 4.810 1.00 74.44 186 GLU A CA 1
ATOM 1595 C C . GLU A 1 186 ? 22.967 -0.128 4.038 1.00 74.44 186 GLU A C 1
ATOM 1597 O O . GLU A 1 186 ? 24.059 0.214 4.492 1.00 74.44 186 GLU A O 1
ATOM 1602 N N . GLY A 1 187 ? 22.526 0.340 2.862 1.00 76.56 187 GLY A N 1
ATOM 1603 C CA . GLY A 1 187 ? 23.271 1.288 2.026 1.00 76.56 187 GLY A CA 1
ATOM 1604 C C . GLY A 1 187 ? 24.550 0.705 1.417 1.00 76.56 187 GLY A C 1
ATOM 1605 O O . GLY A 1 187 ? 25.464 1.446 1.040 1.00 76.56 187 GLY A O 1
ATOM 1606 N N . LYS A 1 188 ? 24.655 -0.624 1.330 1.00 85.06 188 LYS A N 1
ATOM 1607 C CA . LYS A 1 188 ? 25.827 -1.307 0.786 1.00 85.06 188 LYS A CA 1
ATOM 1608 C C . LYS A 1 188 ? 25.998 -0.984 -0.693 1.00 85.06 188 LYS A C 1
ATOM 1610 O O . LYS A 1 188 ? 25.123 -1.215 -1.523 1.00 85.06 188 LYS A O 1
ATOM 1615 N N . VAL A 1 189 ? 27.194 -0.526 -1.043 1.00 84.06 189 VAL A N 1
ATOM 1616 C CA . VAL A 1 189 ? 27.549 -0.203 -2.423 1.00 84.06 189 VAL A CA 1
ATOM 1617 C C . VAL A 1 189 ? 28.050 -1.457 -3.139 1.00 84.06 189 VAL A C 1
ATOM 1619 O O . VAL A 1 189 ? 29.079 -2.022 -2.768 1.00 84.06 189 VAL A O 1
ATOM 1622 N N . MET A 1 190 ? 27.348 -1.876 -4.192 1.00 84.44 190 MET A N 1
ATOM 1623 C CA . MET A 1 190 ? 27.735 -3.016 -5.030 1.00 84.44 190 MET A CA 1
ATOM 1624 C C . MET A 1 190 ? 28.242 -2.539 -6.395 1.00 84.44 190 MET A C 1
ATOM 1626 O O . MET A 1 190 ? 27.649 -1.661 -7.025 1.00 84.44 190 MET A O 1
ATOM 1630 N N . ARG A 1 191 ? 29.360 -3.121 -6.849 1.00 88.88 191 ARG A N 1
ATOM 1631 C CA . ARG A 1 191 ? 30.046 -2.764 -8.100 1.00 88.88 191 ARG A CA 1
ATOM 1632 C C . ARG A 1 191 ? 30.142 -3.952 -9.043 1.00 88.88 191 ARG A C 1
ATOM 1634 O O . ARG A 1 191 ? 30.326 -5.094 -8.617 1.00 88.88 191 ARG A O 1
ATOM 1641 N N . CYS A 1 192 ? 30.069 -3.680 -10.339 1.00 88.94 192 CYS A N 1
ATOM 1642 C CA . CYS A 1 192 ? 30.293 -4.691 -11.358 1.00 88.94 192 CYS A CA 1
ATOM 1643 C C . CYS A 1 192 ? 31.750 -5.173 -11.327 1.00 88.94 192 CYS A C 1
ATOM 1645 O O . CYS A 1 192 ? 32.675 -4.376 -11.459 1.00 88.94 192 CYS A O 1
ATOM 1647 N N . LYS A 1 193 ? 31.976 -6.491 -11.269 1.00 88.62 193 LYS A N 1
ATOM 1648 C CA . LYS A 1 193 ? 33.336 -7.067 -11.303 1.00 88.62 193 LYS A CA 1
ATOM 1649 C C . LYS A 1 193 ? 34.105 -6.759 -12.596 1.00 88.62 193 LYS A C 1
ATOM 1651 O O . LYS A 1 193 ? 35.328 -6.826 -12.597 1.00 88.62 193 LYS A O 1
ATOM 1656 N N . LYS A 1 194 ? 33.401 -6.440 -13.690 1.00 88.06 194 LYS A N 1
ATOM 1657 C CA . LYS A 1 194 ? 34.001 -6.164 -15.002 1.00 88.06 194 LYS A CA 1
ATOM 1658 C C . LYS A 1 194 ? 34.360 -4.691 -15.187 1.00 88.06 194 LYS A C 1
ATOM 1660 O O . LYS A 1 194 ? 35.482 -4.398 -15.572 1.00 88.06 194 LYS A O 1
ATOM 1665 N N . CYS A 1 195 ? 33.417 -3.779 -14.951 1.00 88.56 195 CYS A N 1
ATOM 1666 C CA . CYS A 1 195 ? 33.630 -2.350 -15.205 1.00 88.56 195 CYS A CA 1
ATOM 1667 C C . CYS A 1 195 ? 33.855 -1.514 -13.942 1.00 88.56 195 CYS A C 1
ATOM 1669 O O . CYS A 1 195 ? 34.084 -0.323 -14.066 1.00 88.56 195 CYS A O 1
ATOM 1671 N N . GLN A 1 196 ? 33.766 -2.103 -12.744 1.00 89.38 196 GLN A N 1
ATOM 1672 C CA . GLN A 1 196 ? 33.929 -1.436 -11.438 1.00 89.38 196 GLN A CA 1
ATOM 1673 C C . GLN A 1 196 ? 32.914 -0.315 -11.130 1.00 89.38 196 GLN A C 1
ATOM 1675 O O . GLN A 1 196 ? 32.923 0.265 -10.040 1.00 89.38 196 GLN A O 1
ATOM 1680 N N . GLU A 1 197 ? 31.978 -0.067 -12.043 1.00 89.88 197 GLU A N 1
ATOM 1681 C CA . GLU A 1 197 ? 30.884 0.883 -11.866 1.00 89.88 197 GLU A CA 1
ATOM 1682 C C . GLU A 1 197 ? 29.774 0.346 -10.965 1.00 89.88 197 GLU A C 1
ATOM 1684 O O . GLU A 1 197 ? 29.634 -0.867 -10.759 1.00 89.88 197 GLU A O 1
ATOM 1689 N N . LEU A 1 198 ? 28.980 1.279 -10.442 1.00 87.25 198 LEU A N 1
ATOM 1690 C CA . LEU A 1 198 ? 27.847 0.991 -9.572 1.00 87.25 198 LEU A CA 1
ATOM 1691 C C . LEU A 1 198 ? 26.759 0.202 -10.298 1.00 87.25 198 LEU A C 1
ATOM 1693 O O . LEU A 1 198 ? 26.442 0.457 -11.463 1.00 87.25 198 LEU A O 1
ATOM 1697 N N . LEU A 1 199 ? 26.183 -0.747 -9.567 1.00 89.12 199 LEU A N 1
ATOM 1698 C CA . LEU A 1 199 ? 24.988 -1.453 -9.996 1.00 89.12 199 LEU A CA 1
ATOM 1699 C C . LEU A 1 199 ? 23.754 -0.583 -9.738 1.00 89.12 199 LEU A C 1
ATOM 1701 O O . LEU A 1 199 ? 23.601 -0.041 -8.645 1.00 89.12 199 LEU A O 1
ATOM 1705 N N . PHE A 1 200 ? 22.855 -0.491 -10.716 1.00 85.75 200 PHE A N 1
ATOM 1706 C CA . PHE A 1 200 ? 21.548 0.148 -10.566 1.00 85.75 200 PHE A CA 1
ATOM 1707 C C . PHE A 1 200 ? 20.432 -0.883 -10.707 1.00 85.75 200 PHE A C 1
ATOM 1709 O O . PHE A 1 200 ? 20.509 -1.786 -11.540 1.00 85.75 200 PHE A O 1
ATOM 1716 N N . PHE A 1 201 ? 19.416 -0.774 -9.854 1.00 85.69 201 PHE A N 1
ATOM 1717 C CA . PHE A 1 201 ? 18.304 -1.716 -9.833 1.00 85.69 201 PHE A CA 1
ATOM 1718 C C . PHE A 1 201 ? 17.458 -1.586 -11.101 1.00 85.69 201 PHE A C 1
ATOM 1720 O O . PHE A 1 201 ? 17.147 -0.475 -11.529 1.00 85.69 201 PHE A O 1
ATOM 1727 N N . ILE A 1 202 ? 17.098 -2.726 -11.690 1.00 86.56 202 ILE A N 1
ATOM 1728 C CA . ILE A 1 202 ? 16.221 -2.799 -12.858 1.00 86.56 202 ILE A CA 1
ATOM 1729 C C . ILE A 1 202 ? 14.846 -3.284 -12.439 1.00 86.56 202 ILE A C 1
ATOM 1731 O O . ILE A 1 202 ? 13.859 -2.597 -12.687 1.00 86.56 202 ILE A O 1
ATOM 1735 N N . ARG A 1 203 ? 14.785 -4.490 -11.867 1.00 80.81 203 ARG A N 1
ATOM 1736 C CA . ARG A 1 203 ? 13.529 -5.145 -11.509 1.00 80.81 203 ARG A CA 1
ATOM 1737 C C . ARG A 1 203 ? 13.722 -6.307 -10.547 1.00 80.81 203 ARG A C 1
ATOM 1739 O O . ARG A 1 203 ? 14.771 -6.954 -10.551 1.00 80.81 203 ARG A O 1
ATOM 1746 N N . SER A 1 204 ? 12.678 -6.621 -9.800 1.00 83.56 204 SER A N 1
ATOM 1747 C CA . SER A 1 204 ? 12.480 -7.893 -9.121 1.00 83.56 204 SER A CA 1
ATOM 1748 C C . SER A 1 204 ? 11.602 -8.793 -9.995 1.00 83.56 204 SER A C 1
ATOM 1750 O O . SER A 1 204 ? 10.703 -8.326 -10.692 1.00 83.56 204 SER A O 1
ATOM 1752 N N . GLN A 1 205 ? 11.899 -10.090 -10.024 1.00 77.62 205 GLN A N 1
ATOM 1753 C CA . GLN A 1 205 ? 11.082 -11.075 -10.738 1.00 77.62 205 GLN A CA 1
ATOM 1754 C C . GLN A 1 205 ? 11.095 -12.415 -10.012 1.00 77.62 205 GLN A C 1
ATOM 1756 O O . GLN A 1 205 ? 12.049 -12.725 -9.296 1.00 77.62 205 GLN A O 1
ATOM 1761 N N . GLU A 1 206 ? 10.057 -13.220 -10.219 1.00 78.88 206 GLU A N 1
ATOM 1762 C CA . GLU A 1 206 ? 10.038 -14.585 -9.708 1.00 78.88 206 GLU A CA 1
ATOM 1763 C C . GLU A 1 206 ? 11.082 -15.447 -10.437 1.00 78.88 206 GLU A C 1
ATOM 1765 O O . GLU A 1 206 ? 11.273 -15.366 -11.655 1.00 78.88 206 GLU A O 1
ATOM 1770 N N . LYS A 1 207 ? 11.794 -16.283 -9.685 1.00 73.50 207 LYS A N 1
ATOM 1771 C CA . LYS A 1 207 ? 12.744 -17.257 -10.201 1.00 73.50 207 LYS A CA 1
ATOM 1772 C C . LYS A 1 207 ? 11.961 -18.295 -10.988 1.00 73.50 207 LYS A C 1
ATOM 1774 O O . LYS A 1 207 ? 11.194 -19.073 -10.428 1.00 73.50 207 LYS A O 1
ATOM 1779 N N . LEU A 1 208 ? 12.231 -18.370 -12.287 1.00 59.56 208 LEU A N 1
ATOM 1780 C CA . LEU A 1 208 ? 11.828 -19.511 -13.100 1.00 59.56 208 LEU A CA 1
ATOM 1781 C C . LEU A 1 208 ? 12.501 -20.767 -12.533 1.00 59.56 208 LEU A C 1
ATOM 1783 O O . LEU A 1 208 ? 13.712 -20.955 -12.689 1.00 59.56 208 LEU A O 1
ATOM 1787 N N . ILE A 1 209 ? 11.722 -21.635 -11.885 1.00 53.41 209 ILE A N 1
ATOM 1788 C CA . ILE A 1 209 ? 12.161 -22.985 -11.533 1.00 53.41 209 ILE A CA 1
ATOM 1789 C C . ILE A 1 209 ? 12.427 -23.707 -12.858 1.00 53.41 209 ILE A C 1
ATOM 1791 O O . ILE A 1 209 ? 11.513 -24.188 -13.524 1.00 53.41 209 ILE A O 1
ATOM 1795 N N . ARG A 1 210 ? 13.690 -23.749 -13.294 1.00 41.62 210 ARG A N 1
ATOM 1796 C CA . ARG A 1 210 ? 14.106 -24.669 -14.353 1.00 41.62 210 ARG A CA 1
ATOM 1797 C C . ARG A 1 210 ? 14.059 -26.064 -13.751 1.00 41.62 210 ARG A C 1
ATOM 1799 O O . ARG A 1 210 ? 14.943 -26.411 -12.969 1.00 41.62 210 ARG A O 1
ATOM 1806 N N . ASP A 1 211 ? 13.032 -26.826 -14.112 1.00 35.06 211 ASP A N 1
ATOM 1807 C CA . ASP A 1 211 ? 12.886 -28.242 -13.785 1.00 35.06 211 ASP A CA 1
ATOM 1808 C C . ASP A 1 211 ? 14.187 -28.993 -14.146 1.00 35.06 211 ASP A C 1
ATOM 1810 O O . ASP A 1 211 ? 14.420 -29.386 -15.288 1.00 35.06 211 ASP A O 1
ATOM 1814 N N . LYS A 1 212 ? 15.074 -29.201 -13.164 1.00 36.12 212 LYS A N 1
ATOM 1815 C CA . LYS A 1 212 ? 16.151 -30.197 -13.238 1.00 36.12 212 LYS A CA 1
ATOM 1816 C C . LYS A 1 212 ? 15.570 -31.555 -12.848 1.00 36.12 212 LYS A C 1
ATOM 1818 O O . LYS A 1 212 ? 15.937 -32.119 -11.825 1.00 36.12 212 LYS A O 1
ATOM 1823 N N . ALA A 1 213 ? 14.643 -32.067 -13.650 1.00 35.72 213 ALA A N 1
ATOM 1824 C CA . ALA A 1 213 ? 14.162 -33.440 -13.520 1.00 35.72 213 ALA A CA 1
ATOM 1825 C C . ALA A 1 213 ? 13.552 -33.948 -14.833 1.00 35.72 213 ALA A C 1
ATOM 1827 O O . ALA A 1 213 ? 12.383 -34.306 -14.915 1.00 35.72 213 ALA A O 1
ATOM 1828 N N . CYS A 1 214 ? 14.372 -34.026 -15.874 1.00 34.00 214 CYS A N 1
ATOM 1829 C CA . CYS A 1 214 ? 14.205 -35.070 -16.874 1.00 34.00 214 CYS A CA 1
ATOM 1830 C C . CYS A 1 214 ? 15.592 -35.537 -17.290 1.00 34.00 214 CYS A C 1
ATOM 1832 O O . CYS A 1 214 ? 16.229 -34.908 -18.124 1.00 34.00 214 CYS A O 1
ATOM 1834 N N 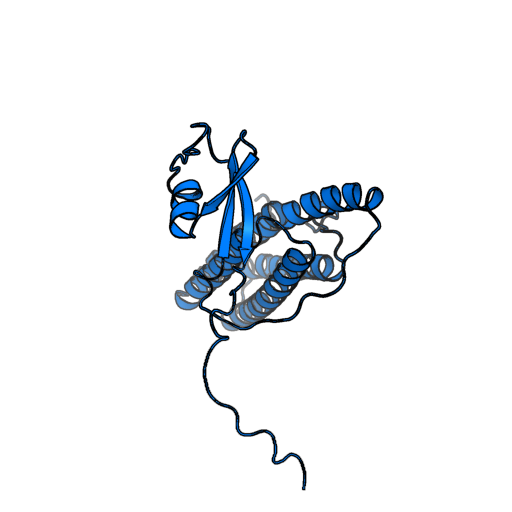. PHE A 1 215 ? 16.077 -36.604 -16.658 1.00 28.83 215 PHE A N 1
ATOM 1835 C CA . PHE A 1 215 ? 16.619 -37.752 -17.377 1.00 28.83 215 PHE A CA 1
ATOM 1836 C C . PHE A 1 215 ? 16.786 -38.926 -16.404 1.00 28.83 215 PHE A C 1
ATOM 1838 O O . PHE A 1 215 ? 17.402 -38.792 -15.353 1.00 28.83 215 PHE A O 1
ATOM 1845 N N . GLN A 1 216 ? 16.282 -40.074 -16.853 1.00 30.09 216 GLN A N 1
ATOM 1846 C CA . GLN A 1 216 ? 16.503 -41.437 -16.365 1.00 30.09 216 GLN A CA 1
ATOM 1847 C C . GLN A 1 216 ? 15.531 -42.003 -15.320 1.00 30.09 216 GLN A C 1
ATOM 1849 O O . GLN A 1 216 ? 15.699 -41.879 -14.113 1.00 30.09 216 GLN A O 1
ATOM 1854 N N . ASN A 1 217 ? 14.627 -42.801 -15.899 1.00 27.70 217 ASN A N 1
ATOM 1855 C CA . ASN A 1 217 ? 14.120 -44.097 -15.443 1.00 27.70 217 ASN A CA 1
ATOM 1856 C C . ASN A 1 217 ? 12.679 -44.102 -14.942 1.00 27.70 217 ASN A C 1
ATOM 1858 O O . ASN A 1 217 ? 12.376 -43.637 -13.853 1.00 27.70 217 ASN A O 1
ATOM 1862 N N . GLY A 1 218 ? 11.818 -44.755 -15.729 1.00 25.94 218 GLY A N 1
ATOM 1863 C CA . GLY A 1 218 ? 10.554 -45.283 -15.227 1.00 25.94 218 GLY A CA 1
ATOM 1864 C C . GLY A 1 218 ? 9.387 -45.176 -16.193 1.00 25.94 218 GLY A C 1
ATOM 1865 O O . GLY A 1 218 ? 8.397 -44.529 -15.892 1.00 25.94 218 GLY A O 1
ATOM 1866 N N . ILE A 1 219 ? 9.483 -45.834 -17.347 1.00 36.19 219 ILE A N 1
ATOM 1867 C CA . ILE A 1 219 ? 8.300 -46.270 -18.099 1.00 36.19 219 ILE A CA 1
ATOM 1868 C C . ILE A 1 219 ? 7.425 -47.125 -17.155 1.00 36.19 219 ILE A C 1
ATOM 1870 O O . ILE A 1 219 ? 7.987 -47.963 -16.446 1.00 36.19 219 ILE A O 1
ATOM 1874 N N . LYS A 1 220 ? 6.089 -46.971 -17.260 1.00 30.14 220 LYS A N 1
ATOM 1875 C CA . LYS A 1 220 ? 4.962 -47.647 -16.553 1.00 30.14 220 LYS A CA 1
ATOM 1876 C C . LYS A 1 220 ? 4.408 -46.798 -15.393 1.00 30.14 220 LYS A C 1
ATOM 1878 O O . LYS A 1 220 ? 5.133 -46.520 -14.456 1.00 30.14 220 LYS A O 1
ATOM 1883 N N . SER A 1 221 ? 3.158 -46.342 -15.353 1.00 29.41 221 SER A N 1
ATOM 1884 C CA . SER A 1 221 ? 1.946 -46.707 -16.088 1.00 29.41 221 SER A CA 1
ATOM 1885 C C . SER A 1 221 ? 1.029 -45.491 -16.208 1.00 29.41 221 SER A C 1
ATOM 1887 O O . SER A 1 221 ? 0.801 -44.774 -15.239 1.00 29.41 221 SER A O 1
ATOM 1889 N N . ILE A 1 222 ? 0.473 -45.313 -17.402 1.00 27.95 222 ILE A N 1
ATOM 1890 C CA . ILE A 1 222 ? -0.779 -44.595 -17.632 1.00 27.95 222 ILE A CA 1
ATOM 1891 C C . ILE A 1 222 ? -1.933 -45.568 -17.333 1.00 27.95 222 ILE A C 1
ATOM 1893 O O . ILE A 1 222 ? -1.817 -46.754 -17.641 1.00 27.95 222 ILE A O 1
ATOM 1897 N N . ALA A 1 223 ? -3.037 -44.999 -16.843 1.00 28.62 223 ALA A N 1
ATOM 1898 C CA . ALA A 1 223 ? -4.424 -45.480 -16.878 1.00 28.62 223 ALA A CA 1
ATOM 1899 C C . ALA A 1 223 ? -5.012 -46.049 -15.576 1.00 28.62 223 ALA A C 1
ATOM 1901 O O . ALA A 1 223 ? -4.365 -46.813 -14.869 1.00 28.62 223 ALA A O 1
ATOM 1902 N N . PHE A 1 224 ? -6.305 -45.720 -15.418 1.00 27.50 224 PHE A N 1
ATOM 1903 C CA . PHE A 1 224 ? -7.332 -46.126 -14.444 1.00 27.50 224 PHE A CA 1
ATOM 1904 C C . PHE A 1 224 ? -7.522 -45.173 -13.243 1.00 27.50 224 PHE A C 1
ATOM 1906 O O . PHE A 1 224 ? -6.598 -44.997 -12.464 1.00 27.50 224 PHE A O 1
ATOM 1913 N N . ILE A 1 225 ? -8.667 -44.521 -12.977 1.00 28.56 225 ILE A N 1
ATOM 1914 C CA . ILE A 1 225 ? -10.029 -44.438 -13.557 1.00 28.56 225 ILE A CA 1
ATOM 1915 C C . ILE A 1 225 ? -10.611 -43.079 -13.098 1.00 28.56 225 ILE A C 1
ATOM 1917 O O . ILE A 1 225 ? -10.465 -42.725 -11.930 1.00 28.56 225 ILE A O 1
ATOM 1921 N N . MET A 1 226 ? -11.333 -42.367 -13.971 1.00 24.33 226 MET A N 1
ATOM 1922 C CA . MET A 1 226 ? -12.505 -41.575 -13.565 1.00 24.33 226 MET A CA 1
ATOM 1923 C C . MET A 1 226 ? -13.764 -42.299 -14.059 1.00 24.33 226 MET A C 1
ATOM 1925 O O . MET A 1 226 ? -13.760 -42.768 -15.193 1.00 24.33 226 MET A O 1
ATOM 1929 N N . ALA A 1 227 ? -14.802 -42.295 -13.215 1.00 27.95 227 ALA A N 1
ATOM 1930 C CA . ALA A 1 227 ? -16.216 -42.566 -13.504 1.00 27.95 227 ALA A CA 1
ATOM 1931 C C . ALA A 1 227 ? -16.602 -43.994 -13.948 1.00 27.95 227 ALA A C 1
ATOM 1933 O O . ALA A 1 227 ? -16.529 -44.327 -15.125 1.00 27.95 227 ALA A O 1
ATOM 1934 N N . GLU A 1 228 ? -17.030 -44.825 -12.993 1.00 31.98 228 GLU A N 1
ATOM 1935 C CA . GLU A 1 228 ? -18.438 -45.191 -12.699 1.00 31.98 228 GLU A CA 1
ATOM 1936 C C . GLU A 1 228 ? -18.492 -46.059 -11.431 1.00 31.98 228 GLU A C 1
ATOM 1938 O O . GLU A 1 228 ? -17.613 -46.938 -11.270 1.00 31.98 228 GLU A O 1
#

Secondary structure (DSSP, 8-state):
-----SSPPP-GGG--S-HHHHHHHHHHHHHHHHHHHHHTS---HHHHHHHHHHHHHHHHHHHHHHHHHHHHTT-TTHHHHHHHHHHHHHHHHHHHHT--SHHHHHHHHHHHIIIIIHHHIIIIIHHHHHHHHHHHHHHTT---------------TTTSEEEEEE-TT--EEEE-HHHHHHHHTS----B-TTT-PBPEEEEEEE--------SS---------S--

Foldseek 3Di:
DDDPDLADQDDCLLDLVDVVLSVLLNVLVVLLVVLSVPLPDDDDLVRLVVSLVVSLVSLVVSLVVLLVVCVVLVPFCSLVLVVLSVVLNVLSVVQVVPDPDSNSSSVSSSCSSNPRSRCCSVPPSSVSSVSVVVVVVVVVVPPDDDDDDDDDDDDPSQQFKWWWWAFPVGDTDTDHSVVVCCCPPVVDFDADPPPRGTTGTDGMDTDDPPPPDDDDDDDDDDDDDDDD

Radius of gyration: 22.96 Å; chains: 1; bounding box: 53×72×58 Å

pLDDT: mean 72.64, std 19.09, range [24.33, 93.5]

InterPro domains:
  IPR012312 Hemerythrin-like [PF01814] (20-125)
  IPR012827 Hemerythrin, metal-binding domain [TIGR02481] (10-131)
  IPR012827 Hemerythrin, metal-binding domain [cd12107] (19-128)
  IPR016131 Haemerythrin, iron-binding site [PS00550] (62-85)
  IPR035938 Hemerythrin-like superfamily [G3DSA:1.20.120.50] (4-136)
  IPR035938 Hemerythrin-like superfamily [SSF47188] (8-131)
  IPR050669 Hemerythrin [PTHR37164] (10-128)